Protein AF-A0A7I8N2K8-F1 (afdb_monomer)

Nearest PDB structures (foldseek):
  6r77-assembly1_B  TM=9.841E-01  e=6.322E-58  Thermococcus litoralis
  6r76-assembly2_C  TM=9.851E-01  e=1.256E-56  Thermococcus litoralis DSM 5473
  8a4r-assembly1_BBB  TM=9.748E-01  e=5.596E-40  Acetoanaerobium sticklandii DSM 519
  6j7c-assembly1_A-2  TM=9.738E-01  e=1.766E-39  Thermococcus litoralis DSM 5473
  1tm0-assembly1_A  TM=9.258E-01  e=4.576E-32  Brucella melitensis bv. 1 str. 16M

Radius of gyration: 20.8 Å; Cα contacts (8 Å, |Δi|>4): 875; chains: 1; bounding box: 63×63×49 Å

Solvent-accessible surface area (backbone atoms only — not comparable to full-atom values): 19149 Å² total; per-residue (Å²): 110,70,66,61,63,74,65,60,72,80,64,89,88,43,52,47,35,29,33,42,31,27,27,19,42,70,28,47,35,37,34,51,73,43,65,70,77,91,75,65,60,83,36,52,57,48,28,50,53,42,40,63,77,75,38,48,69,58,49,42,60,54,17,24,27,92,68,36,33,75,64,26,30,32,34,40,71,41,78,40,65,49,96,81,36,78,27,14,41,44,38,34,39,71,69,47,72,54,47,53,51,40,47,51,50,35,32,50,54,42,50,30,39,71,71,55,78,37,82,79,40,75,61,56,26,78,46,33,36,32,31,52,61,43,66,32,45,35,38,34,33,36,55,98,88,39,60,69,34,23,35,30,43,49,42,72,6,24,59,79,43,75,82,42,74,46,77,30,94,96,72,44,78,45,61,30,30,30,20,30,17,45,46,29,32,39,42,29,54,19,63,82,73,76,41,63,48,47,66,92,36,48,52,57,49,28,56,52,23,49,48,48,42,49,46,49,59,77,72,44,89,47,79,42,87,87,41,77,96,62,35,46,76,49,26,19,31,32,36,28,78,39,90,51,93,84,36,70,26,20,28,33,38,22,26,74,76,56,24,64,46,33,19,36,41,43,24,55,46,27,13,47,50,22,45,35,41,76,70,66,75,43,58,75,68,45,76,45,29,33,22,12,40,74,66,24,59,30,40,38,28,33,73,42,80,51,72,54,80,94,37,67,21,23,32,25,34,38,32,37,40,44,47,83,74,48,76,46,78,46,73,43,61,97,74,63,56,86,81,60,47,55,84,57,79,71,70,73,60,58,85,82,75,94,79,76,79,87,74,80,88,132

Structure (mmCIF, N/CA/C/O backbone):
data_AF-A0A7I8N2K8-F1
#
_entry.id   AF-A0A7I8N2K8-F1
#
loop_
_atom_site.group_PDB
_atom_site.id
_atom_site.type_symbol
_atom_site.label_atom_id
_atom_site.label_alt_id
_atom_site.label_comp_id
_atom_site.label_asym_id
_atom_site.label_entity_id
_atom_site.label_seq_id
_atom_site.pdbx_PDB_ins_code
_atom_site.Cartn_x
_atom_site.Cartn_y
_atom_site.Cartn_z
_atom_site.occupancy
_atom_site.B_iso_or_equiv
_atom_site.auth_seq_id
_atom_site.auth_comp_id
_atom_site.auth_asym_id
_atom_site.auth_atom_id
_atom_site.pdbx_PDB_model_num
ATOM 1 N N . MET A 1 1 ? 39.502 -11.789 -9.487 1.00 78.88 1 MET A N 1
ATOM 2 C CA . MET A 1 1 ? 38.413 -12.643 -8.948 1.00 78.88 1 MET A CA 1
ATOM 3 C C . MET A 1 1 ? 37.060 -11.958 -9.096 1.00 78.88 1 MET A C 1
ATOM 5 O O . MET A 1 1 ? 36.200 -12.523 -9.756 1.00 78.88 1 MET A O 1
ATOM 9 N N . HIS A 1 2 ? 36.895 -10.730 -8.587 1.00 88.50 2 HIS A N 1
ATOM 10 C CA . HIS A 1 2 ? 35.651 -9.956 -8.722 1.00 88.50 2 HIS A CA 1
ATOM 11 C C . HIS A 1 2 ? 35.174 -9.764 -10.168 1.00 88.50 2 HIS A C 1
ATOM 13 O O . HIS A 1 2 ? 33.983 -9.905 -10.423 1.00 88.50 2 HIS A O 1
ATOM 19 N N . ASP A 1 3 ? 36.076 -9.548 -11.128 1.00 89.75 3 ASP A N 1
ATOM 20 C CA . ASP A 1 3 ? 35.674 -9.395 -12.536 1.00 89.75 3 ASP A CA 1
ATOM 21 C C . ASP A 1 3 ? 35.052 -10.665 -13.117 1.00 89.75 3 ASP A C 1
ATOM 23 O O . ASP A 1 3 ? 34.091 -10.585 -13.876 1.00 89.75 3 ASP A O 1
ATOM 27 N N . LYS A 1 4 ? 35.536 -11.849 -12.712 1.00 89.12 4 LYS A N 1
ATOM 28 C CA . LYS A 1 4 ? 34.943 -13.136 -13.114 1.00 89.12 4 LYS A CA 1
ATOM 29 C C . LYS A 1 4 ? 33.537 -13.314 -12.535 1.00 89.12 4 LYS A C 1
ATOM 31 O O . LYS A 1 4 ? 32.681 -13.862 -13.212 1.00 89.12 4 LYS A O 1
ATOM 36 N N . LEU A 1 5 ? 33.295 -12.823 -11.316 1.00 87.94 5 LEU A N 1
ATOM 37 C CA . LEU A 1 5 ? 31.964 -12.837 -10.699 1.00 87.94 5 LEU A CA 1
ATOM 38 C C . LEU A 1 5 ? 31.011 -11.848 -11.390 1.00 87.94 5 LEU A C 1
ATOM 40 O O . LEU A 1 5 ? 29.885 -12.211 -11.700 1.00 87.94 5 LEU A O 1
ATOM 44 N N . ARG A 1 6 ? 31.466 -10.625 -11.701 1.00 86.94 6 ARG A N 1
ATOM 45 C CA . ARG A 1 6 ? 30.649 -9.598 -12.383 1.00 86.94 6 ARG A CA 1
ATOM 46 C C . ARG A 1 6 ? 30.322 -9.935 -13.839 1.00 86.94 6 ARG A C 1
ATOM 48 O O . ARG A 1 6 ? 29.331 -9.448 -14.367 1.00 86.94 6 ARG A O 1
ATOM 55 N N . SER A 1 7 ? 31.177 -10.718 -14.493 1.00 89.50 7 SER A N 1
ATOM 56 C CA . SER A 1 7 ? 31.011 -11.134 -15.894 1.00 89.50 7 SER A CA 1
ATOM 57 C C . SER A 1 7 ? 30.376 -12.513 -16.056 1.00 89.50 7 SER A C 1
ATOM 59 O O . SER A 1 7 ? 30.142 -12.927 -17.193 1.00 89.50 7 SER A O 1
ATOM 61 N N . TRP A 1 8 ? 30.088 -13.219 -14.954 1.00 90.31 8 TRP A N 1
ATOM 62 C CA . TRP A 1 8 ? 29.347 -14.472 -15.014 1.00 90.31 8 TRP A CA 1
ATOM 63 C C . TRP A 1 8 ? 27.984 -14.233 -15.663 1.00 90.31 8 TRP A C 1
ATOM 65 O O . TRP A 1 8 ? 27.293 -13.260 -15.362 1.00 90.31 8 TRP A O 1
ATOM 75 N N . LYS A 1 9 ? 27.607 -15.131 -16.571 1.00 87.31 9 LYS A N 1
ATOM 76 C CA . LYS A 1 9 ? 26.303 -15.130 -17.223 1.00 87.31 9 LYS A CA 1
ATOM 77 C C . LYS A 1 9 ? 25.639 -16.477 -16.966 1.00 87.31 9 LYS A C 1
ATOM 79 O O . LYS A 1 9 ? 26.337 -17.494 -17.041 1.00 87.31 9 LYS A O 1
ATOM 84 N N . PRO A 1 10 ? 24.327 -16.502 -16.688 1.00 86.25 10 PRO A N 1
ATOM 85 C CA . PRO A 1 10 ? 23.606 -17.759 -16.607 1.00 86.25 10 PRO A CA 1
ATOM 86 C C . PRO A 1 10 ? 23.640 -18.486 -17.965 1.00 86.25 10 PRO A C 1
ATOM 88 O O . PRO A 1 10 ? 23.811 -17.835 -19.005 1.00 86.25 10 PRO A O 1
ATOM 91 N N . PRO A 1 11 ? 23.482 -19.823 -17.977 1.00 87.88 11 PRO A N 1
ATOM 92 C CA . PRO A 1 11 ? 23.236 -20.582 -19.200 1.00 87.88 11 PRO A CA 1
ATOM 93 C C . PRO A 1 11 ? 22.099 -19.976 -20.036 1.00 87.88 11 PRO A C 1
ATOM 95 O O . PRO A 1 11 ? 21.129 -19.449 -19.495 1.00 87.88 11 PRO A O 1
ATOM 98 N N . SER A 1 12 ? 22.208 -20.038 -21.364 1.00 86.31 12 SER A N 1
ATOM 99 C CA . SER A 1 12 ? 21.263 -19.374 -22.277 1.00 86.31 12 SER A CA 1
ATOM 100 C C . SER A 1 12 ? 19.856 -19.975 -22.280 1.00 86.31 12 SER A C 1
ATOM 102 O O . SER A 1 12 ? 18.924 -19.342 -22.764 1.00 86.31 12 SER A O 1
ATOM 104 N N . ASP A 1 13 ? 19.705 -21.204 -21.795 1.00 85.44 13 ASP A N 1
ATOM 105 C CA . ASP A 1 13 ? 18.431 -21.911 -21.657 1.00 85.44 13 ASP A CA 1
ATOM 106 C C . ASP A 1 13 ? 17.709 -21.601 -20.333 1.00 85.44 13 ASP A C 1
ATOM 108 O O . ASP A 1 13 ? 16.587 -22.067 -20.119 1.00 85.44 13 ASP A O 1
ATOM 112 N N . TRP A 1 14 ? 18.329 -20.812 -19.447 1.00 86.12 14 TRP A N 1
ATOM 113 C CA . TRP A 1 14 ? 17.701 -20.330 -18.223 1.00 86.12 14 TRP A CA 1
ATOM 114 C C . TRP A 1 14 ? 16.879 -19.077 -18.512 1.00 86.12 14 TRP A C 1
ATOM 116 O O . TRP A 1 14 ? 17.382 -18.084 -19.044 1.00 86.12 14 TRP A O 1
ATOM 126 N N . GLN A 1 15 ? 15.615 -19.088 -18.095 1.00 84.25 15 GLN A N 1
ATOM 127 C CA . GLN A 1 15 ? 14.819 -17.866 -18.073 1.00 84.25 15 GLN A CA 1
ATOM 128 C C . GLN A 1 15 ? 15.446 -16.902 -17.060 1.00 84.25 15 GLN A C 1
ATOM 130 O O . GLN A 1 15 ? 15.877 -17.316 -15.992 1.00 84.25 15 GLN A O 1
ATOM 135 N N . THR A 1 16 ? 15.522 -15.613 -17.374 1.00 89.44 16 THR A N 1
ATOM 136 C CA . THR A 1 16 ? 16.021 -14.595 -16.439 1.00 89.44 16 THR A CA 1
ATOM 137 C C . THR A 1 16 ? 14.962 -13.523 -16.283 1.00 89.44 16 THR A C 1
ATOM 139 O O . THR A 1 16 ? 14.600 -12.885 -17.268 1.00 89.44 16 THR A O 1
ATOM 142 N N . ILE A 1 17 ? 14.488 -13.324 -15.054 1.00 92.62 17 ILE A N 1
ATOM 143 C CA . ILE A 1 17 ? 13.564 -12.241 -14.709 1.00 92.62 17 I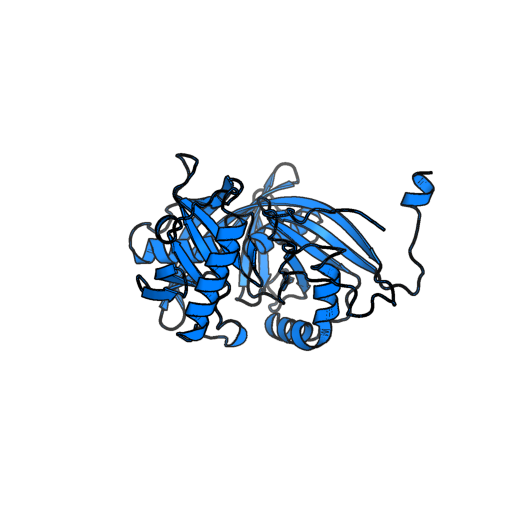LE A CA 1
ATOM 144 C C . ILE A 1 17 ? 14.394 -11.069 -14.198 1.00 92.62 17 ILE A C 1
ATOM 146 O O . ILE A 1 17 ? 15.241 -11.246 -13.325 1.00 92.62 17 ILE A O 1
ATOM 150 N N . THR A 1 18 ? 14.189 -9.873 -14.737 1.00 94.81 18 THR A N 1
ATOM 151 C CA . THR A 1 18 ? 14.895 -8.675 -14.267 1.00 94.81 18 THR A CA 1
ATOM 152 C C . THR A 1 18 ? 13.994 -7.836 -13.382 1.00 94.81 18 THR A C 1
ATOM 154 O O . THR A 1 18 ? 12.813 -7.663 -13.685 1.00 94.81 18 THR A O 1
ATOM 157 N N . THR A 1 19 ? 14.546 -7.269 -12.311 1.00 97.38 19 THR A N 1
ATOM 158 C CA . THR A 1 19 ? 13.795 -6.413 -11.384 1.00 97.38 19 THR A CA 1
ATOM 159 C C . THR A 1 19 ? 14.558 -5.145 -11.029 1.00 97.38 19 THR A C 1
ATOM 161 O O . THR A 1 19 ? 15.791 -5.084 -11.120 1.00 97.38 19 THR A O 1
ATOM 164 N N . ILE A 1 20 ? 13.798 -4.128 -10.638 1.00 98.38 20 ILE A N 1
ATOM 165 C CA . ILE A 1 20 ? 14.281 -2.991 -9.864 1.00 98.38 20 ILE A CA 1
ATOM 166 C C . ILE A 1 20 ? 13.581 -3.080 -8.517 1.00 98.38 20 ILE A C 1
ATOM 168 O O . ILE A 1 20 ? 12.353 -3.085 -8.458 1.00 98.38 20 ILE A O 1
ATOM 172 N N . ASP A 1 21 ? 14.371 -3.171 -7.459 1.00 98.50 21 ASP A N 1
ATOM 173 C CA . ASP A 1 21 ? 13.868 -3.229 -6.098 1.00 98.50 21 ASP A CA 1
ATOM 174 C C . ASP A 1 21 ? 13.976 -1.823 -5.495 1.00 98.50 21 ASP A C 1
ATOM 176 O O . ASP A 1 21 ? 14.944 -1.089 -5.729 1.00 98.50 21 ASP A O 1
ATOM 180 N N . ALA A 1 22 ? 12.957 -1.440 -4.739 1.00 98.44 22 ALA A N 1
ATOM 181 C CA . ALA A 1 22 ? 12.904 -0.227 -3.944 1.00 98.44 22 ALA A CA 1
ATOM 182 C C . ALA A 1 22 ? 12.342 -0.545 -2.556 1.00 98.44 22 ALA A C 1
ATOM 184 O O . ALA A 1 22 ? 11.907 -1.665 -2.290 1.00 98.44 22 ALA A O 1
ATOM 185 N N . HIS A 1 23 ? 12.335 0.446 -1.674 1.00 98.69 23 HIS A N 1
ATOM 186 C CA . HIS A 1 23 ? 11.467 0.442 -0.504 1.00 98.69 23 HIS A CA 1
ATOM 187 C C . HIS A 1 23 ? 10.711 1.765 -0.427 1.00 98.69 23 HIS A C 1
ATOM 189 O O . HIS A 1 23 ? 11.266 2.804 -0.793 1.00 98.69 23 HIS A O 1
ATOM 195 N N . THR A 1 24 ? 9.481 1.727 0.073 1.00 98.75 24 THR A N 1
ATOM 196 C CA . THR A 1 24 ? 8.695 2.912 0.420 1.00 98.75 24 THR A CA 1
ATOM 197 C C . THR A 1 24 ? 8.545 2.941 1.926 1.00 98.75 24 THR A C 1
ATOM 199 O O . THR A 1 24 ? 7.885 2.073 2.490 1.00 98.75 24 THR A O 1
ATOM 202 N N . GLU A 1 25 ? 9.179 3.907 2.592 1.00 98.50 25 GLU A N 1
ATOM 203 C CA . GLU A 1 25 ? 9.104 4.035 4.057 1.00 98.50 25 GLU A CA 1
ATOM 204 C C . GLU A 1 25 ? 9.410 2.719 4.814 1.00 98.50 25 GLU A C 1
ATOM 206 O O . GLU A 1 25 ? 8.887 2.457 5.891 1.00 98.50 25 GLU A O 1
ATOM 211 N N . GLY A 1 26 ? 10.267 1.878 4.225 1.00 98.12 26 GLY A N 1
ATOM 212 C CA . GLY A 1 26 ? 10.734 0.605 4.789 1.00 98.12 26 GLY A CA 1
ATOM 213 C C . GLY A 1 26 ? 10.067 -0.638 4.207 1.00 98.12 26 GLY A C 1
ATOM 214 O O . GLY A 1 26 ? 10.655 -1.712 4.291 1.00 98.12 26 GLY A O 1
ATOM 215 N N . GLU A 1 27 ? 8.910 -0.494 3.564 1.00 98.62 27 GLU A N 1
ATOM 216 C CA . GLU A 1 27 ? 8.212 -1.617 2.937 1.00 98.62 27 GLU A CA 1
ATOM 217 C C . GLU A 1 27 ? 8.818 -1.929 1.560 1.00 98.62 27 GLU A C 1
ATOM 219 O O . GLU A 1 27 ? 8.942 -1.010 0.737 1.00 98.62 27 GLU A O 1
ATOM 224 N N . PRO A 1 28 ? 9.263 -3.174 1.300 1.00 98.50 28 PRO A N 1
ATOM 225 C CA . PRO A 1 28 ? 9.956 -3.521 0.067 1.00 98.50 28 PRO A CA 1
ATOM 226 C C . PRO A 1 28 ? 9.001 -3.514 -1.124 1.00 98.50 28 PRO A C 1
ATOM 228 O O . PRO A 1 28 ? 7.857 -3.931 -1.025 1.00 98.50 28 PRO A O 1
ATOM 231 N N . PHE A 1 29 ? 9.495 -3.088 -2.283 1.00 98.56 29 PHE A N 1
ATOM 232 C CA . PHE A 1 29 ? 8.729 -3.092 -3.519 1.00 98.56 29 PHE A CA 1
ATOM 233 C C . PHE A 1 29 ? 9.596 -3.514 -4.707 1.00 98.56 29 PHE A C 1
ATOM 235 O O . PHE A 1 29 ? 10.460 -2.769 -5.175 1.00 98.56 29 PHE A O 1
ATOM 242 N N . ARG A 1 30 ? 9.359 -4.729 -5.203 1.00 98.50 30 ARG A N 1
ATOM 243 C CA . ARG A 1 30 ? 10.056 -5.339 -6.341 1.00 98.50 30 ARG A CA 1
ATOM 244 C C . ARG A 1 30 ? 9.279 -5.130 -7.637 1.00 98.50 30 ARG A C 1
ATOM 246 O O . ARG A 1 30 ? 8.257 -5.774 -7.869 1.00 98.50 30 ARG A O 1
ATOM 253 N N . VAL A 1 31 ? 9.790 -4.281 -8.525 1.00 98.19 31 VAL A N 1
ATOM 254 C CA . VAL A 1 31 ? 9.196 -4.030 -9.846 1.00 98.19 31 VAL A CA 1
ATOM 255 C C . VAL A 1 31 ? 9.833 -4.928 -10.892 1.00 98.19 31 VAL A C 1
ATOM 257 O O . VAL A 1 31 ? 11.044 -4.876 -11.121 1.00 98.19 31 VAL A O 1
ATOM 260 N N . ILE A 1 32 ? 9.018 -5.733 -11.569 1.00 96.19 32 ILE A N 1
ATOM 261 C CA . ILE A 1 32 ? 9.489 -6.611 -12.635 1.00 96.19 32 ILE A CA 1
ATOM 262 C C . ILE A 1 32 ? 9.636 -5.784 -13.909 1.00 96.19 32 ILE A C 1
ATOM 264 O O . ILE A 1 32 ? 8.711 -5.105 -14.344 1.00 96.19 32 ILE A O 1
ATOM 268 N N . THR A 1 33 ? 10.820 -5.859 -14.511 1.00 93.62 33 THR A N 1
ATOM 269 C CA . THR A 1 33 ? 11.215 -5.058 -15.681 1.00 93.62 33 THR A CA 1
ATOM 270 C C . THR A 1 33 ? 11.401 -5.886 -16.949 1.00 93.62 33 THR A C 1
ATOM 272 O O . THR A 1 33 ? 11.566 -5.321 -18.026 1.00 93.62 33 THR A O 1
ATOM 275 N N . GLY A 1 34 ? 11.394 -7.218 -16.852 1.00 91.56 34 GLY A N 1
ATOM 276 C CA . GLY A 1 34 ? 11.573 -8.088 -18.010 1.00 91.56 34 GLY A CA 1
ATOM 277 C C . GLY A 1 34 ? 11.654 -9.568 -17.655 1.00 91.56 34 GLY A C 1
ATOM 278 O O . GLY A 1 34 ? 11.816 -9.936 -16.492 1.00 91.56 34 GLY A O 1
ATOM 279 N N . GLY A 1 35 ? 11.548 -10.420 -18.677 1.00 89.44 35 GLY A N 1
ATOM 280 C CA . GLY A 1 35 ? 11.663 -11.877 -18.549 1.00 89.44 35 GLY A CA 1
ATOM 281 C C . GLY A 1 35 ? 10.360 -12.620 -18.240 1.00 89.44 35 GLY A C 1
ATOM 282 O O . GLY A 1 35 ? 10.398 -13.839 -18.068 1.00 89.44 35 GLY A O 1
ATOM 283 N N . LEU A 1 36 ? 9.225 -11.918 -18.183 1.00 88.94 36 LEU A N 1
ATOM 284 C CA . LEU A 1 36 ? 7.898 -12.523 -18.043 1.00 88.94 36 LEU A CA 1
ATOM 285 C C . LEU A 1 36 ? 7.354 -12.999 -19.402 1.00 88.94 36 LEU A C 1
ATOM 287 O O . LEU A 1 36 ? 7.697 -12.405 -20.429 1.00 88.94 36 LEU A O 1
ATOM 291 N N . PRO A 1 37 ? 6.504 -14.042 -19.424 1.00 89.00 37 PRO A N 1
ATOM 292 C CA . PRO A 1 37 ? 5.680 -14.335 -20.592 1.00 89.00 37 PRO A CA 1
ATOM 293 C C . PRO A 1 37 ? 4.678 -13.200 -20.849 1.00 89.00 37 PRO A C 1
ATOM 295 O O . PRO A 1 37 ? 4.460 -12.335 -20.000 1.00 89.00 37 PRO A O 1
ATOM 298 N N . GLU A 1 38 ? 4.050 -13.215 -22.023 1.00 90.19 38 GLU A N 1
ATOM 299 C CA . GLU A 1 38 ? 2.936 -12.314 -22.317 1.00 90.19 38 GLU A CA 1
ATOM 300 C C . GLU A 1 38 ? 1.774 -12.555 -21.339 1.00 90.19 38 GLU A C 1
ATOM 302 O O . GLU A 1 38 ? 1.425 -13.699 -21.039 1.00 90.19 38 GLU A O 1
ATOM 307 N N . ILE A 1 39 ? 1.187 -11.464 -20.841 1.00 94.12 39 ILE A N 1
ATOM 308 C CA . ILE A 1 39 ? 0.029 -11.483 -19.945 1.00 94.12 39 ILE A CA 1
ATOM 309 C C . ILE A 1 39 ? -1.172 -10.945 -20.741 1.00 94.12 39 ILE A C 1
ATOM 311 O O . ILE A 1 39 ? -1.312 -9.723 -20.868 1.00 94.12 39 ILE A O 1
ATOM 315 N N . PRO A 1 40 ? -2.013 -11.822 -21.319 1.00 94.56 40 PRO A N 1
ATOM 316 C CA . PRO A 1 40 ? -3.180 -11.411 -22.081 1.00 94.56 40 PRO A CA 1
ATOM 317 C C . PRO A 1 40 ? -4.245 -10.777 -21.180 1.00 94.56 40 PRO A C 1
ATOM 319 O O . PRO A 1 40 ? -4.322 -11.029 -19.978 1.00 94.56 40 PRO A O 1
ATOM 322 N N . GLY A 1 41 ? -5.078 -9.948 -21.801 1.00 92.69 41 GLY A N 1
ATOM 323 C CA . GLY A 1 41 ? -6.147 -9.193 -21.157 1.00 92.69 41 GLY A CA 1
ATOM 324 C C . GLY A 1 41 ? -6.218 -7.782 -21.727 1.00 92.69 41 GLY A C 1
ATOM 325 O O . GLY A 1 41 ? -5.196 -7.209 -22.116 1.00 92.69 41 GLY A O 1
ATOM 326 N N . ASN A 1 42 ? -7.424 -7.232 -21.791 1.00 92.38 42 ASN A N 1
ATOM 327 C CA . ASN A 1 42 ? -7.694 -5.874 -22.264 1.00 92.38 42 ASN A CA 1
ATOM 328 C C . ASN A 1 42 ? -7.770 -4.860 -21.118 1.00 92.38 42 ASN A C 1
ATOM 330 O O . ASN A 1 42 ? -7.781 -3.663 -21.376 1.00 92.38 42 ASN A O 1
ATOM 334 N N . SER A 1 43 ? -7.807 -5.336 -19.872 1.00 92.94 43 SER A N 1
ATOM 335 C CA . SER A 1 43 ? -7.788 -4.509 -18.668 1.00 92.94 43 SER A CA 1
ATOM 336 C C . SER A 1 43 ? -6.813 -5.050 -17.624 1.00 92.94 43 SER A C 1
ATOM 338 O O . SER A 1 43 ? -6.450 -6.232 -17.642 1.00 92.94 43 SER A O 1
ATOM 340 N N . VAL A 1 44 ? -6.417 -4.215 -16.667 1.00 93.56 44 VAL A N 1
ATOM 341 C CA . VAL A 1 44 ? -5.633 -4.607 -15.493 1.00 93.56 44 VAL A CA 1
ATOM 342 C C . VAL A 1 44 ? -6.355 -5.705 -14.701 1.00 93.56 44 VAL A C 1
ATOM 344 O O . VAL A 1 44 ? -5.712 -6.652 -14.253 1.00 93.56 44 VAL A O 1
ATOM 347 N N . LEU A 1 45 ? -7.688 -5.661 -14.589 1.00 92.06 45 LEU A N 1
ATOM 348 C CA . LEU A 1 45 ? -8.465 -6.719 -13.928 1.00 92.06 45 LEU A CA 1
ATOM 349 C C . LEU A 1 45 ? -8.438 -8.048 -14.699 1.00 92.06 45 LEU A C 1
ATOM 351 O O . LEU A 1 45 ? -8.234 -9.097 -14.088 1.00 92.06 45 LEU A O 1
ATOM 355 N N . GLU A 1 46 ? -8.583 -8.028 -16.027 1.00 94.50 46 GLU A N 1
ATOM 356 C CA . GLU A 1 46 ? -8.456 -9.242 -16.848 1.00 94.50 46 GLU A CA 1
ATOM 357 C C . GLU A 1 46 ? -7.052 -9.848 -16.739 1.00 94.50 46 GLU A C 1
ATOM 359 O O . GLU A 1 46 ? -6.910 -11.053 -16.526 1.00 94.50 46 GLU A O 1
ATOM 364 N N . ARG A 1 47 ? -6.011 -9.007 -16.791 1.00 95.44 47 ARG A N 1
ATOM 365 C CA . ARG A 1 47 ? -4.623 -9.450 -16.609 1.00 95.44 47 ARG A CA 1
ATOM 366 C C . ARG A 1 47 ? -4.387 -10.004 -15.206 1.00 95.44 47 ARG A C 1
ATOM 368 O O . ARG A 1 47 ? -3.704 -11.016 -15.075 1.00 95.44 47 ARG A O 1
ATOM 375 N N . ARG A 1 48 ? -4.982 -9.399 -14.167 1.00 94.44 48 ARG A N 1
ATOM 376 C CA . ARG A 1 48 ? -4.939 -9.901 -12.782 1.00 94.44 48 ARG A CA 1
ATOM 377 C C . ARG A 1 48 ? -5.540 -11.303 -12.671 1.00 94.44 48 ARG A C 1
ATOM 379 O O . ARG A 1 48 ? -4.934 -12.166 -12.038 1.00 94.44 48 ARG A O 1
ATOM 386 N N . ARG A 1 49 ? -6.706 -11.540 -13.284 1.00 94.06 49 ARG A N 1
ATOM 387 C CA . ARG A 1 49 ? -7.332 -12.876 -13.322 1.00 94.06 49 ARG A CA 1
ATOM 388 C C . ARG A 1 49 ? -6.416 -13.880 -14.014 1.00 94.06 49 ARG A C 1
ATOM 390 O O . ARG A 1 49 ? -6.135 -14.928 -13.443 1.00 94.06 49 ARG A O 1
ATOM 397 N N . TYR A 1 50 ? -5.862 -13.506 -15.169 1.00 95.62 50 TYR A N 1
ATOM 398 C CA . TYR A 1 50 ? -4.960 -14.372 -15.922 1.00 95.62 50 TYR A CA 1
ATOM 399 C C . TYR A 1 50 ? -3.715 -14.772 -15.122 1.00 95.62 50 TYR A C 1
ATOM 401 O O . TYR A 1 50 ? -3.396 -15.957 -15.036 1.00 95.62 50 TYR A O 1
ATOM 409 N N . VAL A 1 51 ? -3.004 -13.813 -14.514 1.00 93.69 51 VAL A N 1
ATOM 410 C CA . VAL A 1 51 ? -1.787 -14.141 -13.748 1.00 93.69 51 VAL A CA 1
ATOM 411 C C . VAL A 1 51 ? -2.097 -15.007 -12.528 1.00 93.69 51 VAL A C 1
ATOM 413 O O . VAL A 1 51 ? -1.327 -15.914 -12.227 1.00 93.69 51 VAL A O 1
ATOM 416 N N . ARG A 1 52 ? -3.247 -14.789 -11.876 1.00 92.75 52 ARG A N 1
ATOM 417 C CA . ARG A 1 52 ? -3.710 -15.606 -10.747 1.00 92.75 52 ARG A CA 1
ATOM 418 C C . ARG A 1 52 ? -4.013 -17.044 -11.171 1.00 92.75 52 ARG A C 1
ATOM 420 O O . ARG A 1 52 ? -3.679 -17.972 -10.446 1.00 92.75 52 ARG A O 1
ATOM 427 N N . GLU A 1 53 ? -4.644 -17.229 -12.326 1.00 93.81 53 GLU A N 1
ATOM 428 C CA . GLU A 1 53 ? -5.080 -18.545 -12.810 1.00 93.81 53 GLU A CA 1
ATOM 429 C C . GLU A 1 53 ? -3.961 -19.341 -13.493 1.00 93.81 53 GLU A C 1
ATOM 431 O O . GLU A 1 53 ? -3.989 -20.572 -13.484 1.00 93.81 53 GLU A O 1
ATOM 436 N N . HIS A 1 54 ? -2.976 -18.658 -14.082 1.00 92.94 54 HIS A N 1
ATOM 437 C CA . HIS A 1 54 ? -2.006 -19.299 -14.972 1.00 92.94 54 HIS A CA 1
ATOM 438 C C . HIS A 1 54 ? -0.539 -19.081 -14.604 1.00 92.94 54 HIS A C 1
ATOM 440 O O . HIS A 1 54 ? 0.308 -19.794 -15.138 1.00 92.94 54 HIS A O 1
ATOM 446 N N . LEU A 1 55 ? -0.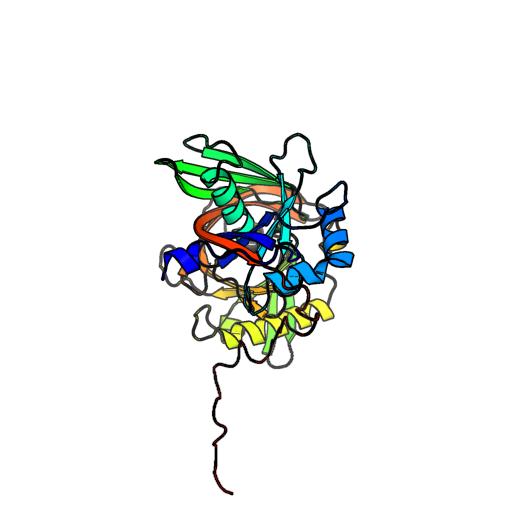210 -18.104 -13.752 1.00 91.25 55 LEU A N 1
ATOM 447 C CA . LEU A 1 55 ? 1.173 -17.667 -13.531 1.00 91.25 55 LEU A CA 1
ATOM 448 C C . LEU A 1 55 ? 1.549 -17.491 -12.048 1.00 91.25 55 LEU A C 1
ATOM 450 O O . LEU A 1 55 ? 2.535 -16.813 -11.758 1.00 91.25 55 LEU A O 1
ATOM 454 N N . ASP A 1 56 ? 0.844 -18.131 -11.107 1.00 90.88 56 ASP A N 1
ATOM 455 C CA . ASP A 1 56 ? 1.191 -18.028 -9.676 1.00 90.88 56 ASP A CA 1
ATOM 456 C C . ASP A 1 56 ? 2.589 -18.592 -9.352 1.00 90.88 56 ASP A C 1
ATOM 458 O O . ASP A 1 56 ? 3.269 -18.111 -8.445 1.00 90.88 56 ASP A O 1
ATOM 462 N N . ASP A 1 57 ? 3.095 -19.523 -10.168 1.00 89.12 57 ASP A N 1
ATOM 463 C CA . ASP A 1 57 ? 4.483 -19.999 -10.102 1.00 89.12 57 ASP A CA 1
ATOM 464 C C . ASP A 1 57 ? 5.507 -18.856 -10.255 1.00 89.12 57 ASP A C 1
ATOM 466 O O . ASP A 1 57 ? 6.591 -18.894 -9.671 1.00 89.12 57 ASP A O 1
ATOM 470 N N . LEU A 1 58 ? 5.180 -17.803 -11.019 1.00 88.00 58 LEU A N 1
ATOM 471 C CA . LEU A 1 58 ? 6.043 -16.624 -11.138 1.00 88.00 58 LEU A CA 1
ATOM 472 C C . LEU A 1 58 ? 6.026 -15.801 -9.855 1.00 88.00 58 LEU A C 1
ATOM 474 O O . LEU A 1 58 ? 7.076 -15.333 -9.412 1.00 88.00 58 LEU A O 1
ATOM 478 N N . ARG A 1 59 ? 4.847 -15.631 -9.250 1.00 93.31 59 ARG A N 1
ATOM 479 C CA . ARG A 1 59 ? 4.711 -14.921 -7.980 1.00 93.31 59 ARG A CA 1
ATOM 480 C C . ARG A 1 59 ? 5.472 -15.650 -6.876 1.00 93.31 59 ARG A C 1
ATOM 482 O O . ARG A 1 59 ? 6.322 -15.024 -6.246 1.00 93.31 59 ARG A O 1
ATOM 489 N N . THR A 1 60 ? 5.229 -16.948 -6.669 1.00 91.44 60 THR A N 1
ATOM 490 C CA . THR A 1 60 ? 5.941 -17.741 -5.646 1.00 91.44 60 THR A CA 1
ATOM 491 C C . THR A 1 60 ? 7.452 -17.663 -5.846 1.00 91.44 60 THR A C 1
ATOM 493 O O . THR A 1 60 ? 8.184 -17.377 -4.902 1.00 91.44 60 THR A O 1
ATOM 496 N N . ALA A 1 61 ? 7.937 -17.812 -7.084 1.00 89.75 61 ALA A N 1
ATOM 497 C CA . ALA A 1 61 ? 9.364 -17.765 -7.383 1.00 89.75 61 ALA A CA 1
ATOM 498 C C . ALA A 1 61 ? 10.029 -16.413 -7.068 1.00 89.75 61 ALA A C 1
ATOM 500 O O . ALA A 1 61 ? 11.244 -16.393 -6.833 1.00 89.75 61 ALA A O 1
ATOM 501 N N . LEU A 1 62 ? 9.275 -15.306 -7.108 1.00 92.12 62 LEU A N 1
ATOM 502 C CA . LEU A 1 62 ? 9.776 -13.940 -6.925 1.00 92.12 62 LEU A CA 1
ATOM 503 C C . LEU A 1 62 ? 9.545 -13.377 -5.520 1.00 92.12 62 LEU A C 1
ATOM 505 O O . LEU A 1 62 ? 10.367 -12.572 -5.073 1.00 92.12 62 LEU A O 1
ATOM 509 N N . MET A 1 63 ? 8.443 -13.752 -4.870 1.00 94.50 63 MET A N 1
ATOM 510 C CA . MET A 1 63 ? 8.037 -13.240 -3.558 1.00 94.50 63 MET A CA 1
ATOM 511 C C . MET A 1 63 ? 8.545 -14.127 -2.421 1.00 94.50 63 MET A C 1
ATOM 513 O O . MET A 1 63 ? 8.989 -13.609 -1.404 1.00 94.50 63 MET A O 1
ATOM 517 N N . TRP A 1 64 ? 8.535 -15.452 -2.580 1.00 93.62 64 TRP A N 1
ATOM 518 C CA . TRP A 1 64 ? 8.953 -16.359 -1.510 1.00 93.62 64 TRP A CA 1
ATOM 519 C C . TRP A 1 64 ? 10.468 -16.538 -1.447 1.00 93.62 64 TRP A C 1
ATOM 521 O O . TRP A 1 64 ? 11.225 -16.192 -2.367 1.00 93.62 64 TRP A O 1
ATOM 531 N N . GLU A 1 65 ? 10.925 -17.123 -0.343 1.00 89.88 65 GLU A N 1
ATOM 532 C CA . GLU A 1 65 ? 12.290 -17.619 -0.257 1.00 89.88 65 GLU A CA 1
ATOM 533 C C . GLU A 1 65 ? 12.592 -18.626 -1.379 1.00 89.88 65 GLU A C 1
ATOM 535 O O . GLU A 1 65 ? 11.720 -19.398 -1.790 1.00 89.88 65 GLU A O 1
ATOM 540 N N . PRO A 1 66 ? 13.835 -18.637 -1.892 1.00 90.38 66 PRO A N 1
ATOM 541 C CA . PRO A 1 66 ? 15.008 -17.908 -1.388 1.00 90.38 66 PRO A CA 1
ATOM 542 C C . PRO A 1 66 ? 15.234 -16.528 -2.038 1.00 90.38 66 PRO A C 1
ATOM 544 O O . PRO A 1 66 ? 16.290 -15.928 -1.841 1.00 90.38 66 PRO A O 1
ATOM 547 N N . ARG A 1 67 ? 14.318 -16.045 -2.893 1.00 90.75 67 ARG A N 1
ATOM 548 C CA . ARG A 1 67 ? 14.527 -14.802 -3.669 1.00 90.75 67 ARG A CA 1
ATOM 549 C C . ARG A 1 67 ? 13.873 -13.579 -3.044 1.00 90.75 67 ARG A C 1
ATOM 551 O O . ARG A 1 67 ? 14.354 -12.460 -3.248 1.00 90.75 67 ARG A O 1
ATOM 558 N N . GLY A 1 68 ? 12.752 -13.778 -2.373 1.00 94.38 68 GLY A N 1
ATOM 559 C CA . GLY A 1 68 ? 12.137 -12.803 -1.490 1.00 94.38 68 GLY A CA 1
ATOM 560 C C . GLY A 1 68 ? 12.158 -13.318 -0.056 1.00 94.38 68 GLY A C 1
ATOM 561 O O . GLY A 1 68 ? 13.104 -13.987 0.356 1.00 94.38 68 GLY A O 1
ATOM 562 N N . HIS A 1 69 ? 11.118 -12.983 0.689 1.00 95.06 69 HIS A N 1
ATOM 563 C CA . HIS A 1 69 ? 10.891 -13.380 2.074 1.00 95.06 69 HIS A CA 1
ATOM 564 C C . HIS A 1 69 ? 9.388 -13.294 2.361 1.00 95.06 69 HIS A C 1
ATOM 566 O O . HIS A 1 69 ? 8.622 -12.874 1.493 1.00 95.06 69 HIS A O 1
ATOM 572 N N . ALA A 1 70 ? 8.963 -13.668 3.570 1.00 92.25 70 ALA A N 1
ATOM 573 C CA . ALA A 1 70 ? 7.551 -13.668 3.975 1.00 92.25 70 ALA A CA 1
ATOM 574 C C . ALA A 1 70 ? 6.828 -12.322 3.789 1.00 92.25 70 ALA A C 1
ATOM 576 O O . ALA A 1 70 ? 5.604 -12.291 3.792 1.00 92.25 70 ALA A O 1
ATOM 577 N N . ASP A 1 71 ? 7.578 -11.243 3.583 1.00 95.62 71 ASP A N 1
ATOM 578 C CA . ASP A 1 71 ? 7.053 -9.898 3.425 1.00 95.62 71 ASP A CA 1
ATOM 579 C C . ASP A 1 71 ? 7.616 -9.142 2.220 1.00 95.62 71 ASP A C 1
ATOM 581 O O . ASP A 1 71 ? 7.860 -7.936 2.258 1.00 95.62 71 ASP A O 1
ATOM 585 N N . MET A 1 72 ? 7.951 -9.878 1.164 1.00 97.75 72 MET A N 1
ATOM 586 C CA . MET A 1 72 ? 8.298 -9.260 -0.104 1.00 97.75 72 MET A CA 1
ATOM 587 C C . MET A 1 72 ? 7.019 -8.851 -0.833 1.00 97.75 72 MET A C 1
ATOM 589 O O . MET A 1 72 ? 6.173 -9.698 -1.127 1.00 97.75 72 MET A O 1
ATOM 593 N N . TYR A 1 73 ? 6.958 -7.586 -1.239 1.00 98.25 73 TYR A N 1
ATOM 594 C CA . TYR A 1 73 ? 5.903 -7.055 -2.090 1.00 98.25 73 TYR A CA 1
ATOM 595 C C . TYR A 1 73 ? 6.443 -6.715 -3.481 1.00 98.25 73 TYR A C 1
ATOM 597 O O . TYR A 1 73 ? 7.597 -6.307 -3.647 1.00 98.25 73 TYR A O 1
ATOM 605 N N . GLY A 1 74 ? 5.615 -6.860 -4.515 1.00 97.81 74 GLY A N 1
ATOM 606 C CA . GLY A 1 74 ? 6.030 -6.626 -5.892 1.00 97.81 74 GLY A CA 1
ATOM 607 C C . GLY A 1 74 ? 4.959 -6.057 -6.811 1.00 97.81 74 GLY A C 1
ATOM 608 O O . GLY A 1 74 ? 3.771 -5.998 -6.490 1.00 97.81 74 GLY A O 1
ATOM 609 N N . GLY A 1 75 ? 5.413 -5.636 -7.991 1.00 97.31 75 GLY A N 1
ATOM 610 C CA . GLY A 1 75 ? 4.587 -5.045 -9.034 1.00 97.31 75 GLY A CA 1
ATOM 611 C C . GLY A 1 75 ? 5.021 -5.460 -10.441 1.00 97.31 75 GLY A C 1
ATOM 612 O O . GLY A 1 75 ? 6.212 -5.466 -10.760 1.00 97.31 75 GLY A O 1
ATOM 613 N N . ILE A 1 76 ? 4.053 -5.774 -11.300 1.00 96.75 76 ILE A N 1
ATOM 614 C CA . ILE A 1 76 ? 4.243 -6.001 -12.736 1.00 96.75 76 ILE A CA 1
ATOM 615 C C . ILE A 1 76 ? 3.654 -4.805 -13.477 1.00 96.75 76 ILE A C 1
ATOM 617 O O . ILE A 1 76 ? 2.447 -4.572 -13.419 1.00 96.75 76 ILE A O 1
ATOM 621 N N . VAL A 1 77 ? 4.499 -4.057 -14.183 1.00 95.94 77 VAL A N 1
ATOM 622 C CA . VAL A 1 77 ? 4.041 -2.999 -15.090 1.00 95.94 77 VAL A CA 1
ATOM 623 C C . VAL A 1 77 ? 3.371 -3.643 -16.301 1.00 95.94 77 VAL A C 1
ATOM 625 O O . VAL A 1 77 ? 3.899 -4.585 -16.892 1.00 95.94 77 VAL A O 1
ATOM 628 N N . THR A 1 78 ? 2.209 -3.127 -16.676 1.00 95.06 78 THR A N 1
ATOM 629 C CA . THR A 1 78 ? 1.406 -3.593 -17.809 1.00 95.06 78 THR A CA 1
ATOM 630 C C . THR A 1 78 ? 1.064 -2.421 -18.729 1.00 95.06 78 THR A C 1
ATOM 632 O O . THR A 1 78 ? 1.194 -1.261 -18.322 1.00 95.06 78 THR A O 1
ATOM 635 N N . PRO A 1 79 ? 0.646 -2.682 -19.980 1.00 93.88 79 PRO A N 1
ATOM 636 C CA . PRO A 1 79 ? 0.062 -1.641 -20.814 1.00 93.88 79 PRO A CA 1
ATOM 637 C C . PRO A 1 79 ? -1.115 -0.959 -20.096 1.00 93.88 79 PRO A C 1
ATOM 639 O O . PRO A 1 79 ? -1.836 -1.640 -19.362 1.00 93.88 79 PRO A O 1
ATOM 642 N N . PRO A 1 80 ? -1.307 0.355 -20.291 1.00 94.31 80 PRO A N 1
ATOM 643 C CA . PRO A 1 80 ? -2.426 1.076 -19.697 1.00 94.31 80 PRO A CA 1
ATOM 644 C C . PRO A 1 80 ? -3.768 0.575 -20.245 1.00 94.31 80 PRO A C 1
ATOM 646 O O . PRO A 1 80 ? -3.844 0.086 -21.376 1.00 94.31 80 PRO A O 1
ATOM 649 N N . ASP A 1 81 ? -4.827 0.736 -19.455 1.00 90.56 81 ASP A N 1
ATOM 650 C CA . ASP A 1 81 ? -6.191 0.386 -19.860 1.00 90.56 81 ASP A CA 1
ATOM 651 C C . ASP A 1 81 ? -6.832 1.512 -20.675 1.00 90.56 81 ASP A C 1
ATOM 653 O O . ASP A 1 81 ? -7.637 1.254 -21.574 1.00 90.56 81 ASP A O 1
ATOM 657 N N . SER A 1 82 ? -6.464 2.768 -20.394 1.00 86.44 82 SER A N 1
ATOM 658 C CA . SER A 1 82 ? -6.956 3.933 -21.134 1.00 86.44 82 SER A CA 1
ATOM 659 C C . SER A 1 82 ? -5.848 4.674 -21.905 1.00 86.44 82 SER A C 1
ATOM 661 O O . SER A 1 82 ? -4.676 4.615 -21.528 1.00 86.44 82 SER A O 1
ATOM 663 N N . PRO A 1 83 ? -6.202 5.449 -22.953 1.00 89.31 83 PRO A N 1
ATOM 664 C CA . PRO A 1 83 ? -5.229 6.216 -23.739 1.00 89.31 83 PRO A CA 1
ATOM 665 C C . PRO A 1 83 ? -4.482 7.310 -22.965 1.00 89.31 83 PRO A C 1
ATOM 667 O O . PRO A 1 83 ? -3.457 7.790 -23.441 1.00 89.31 83 PRO A O 1
ATOM 670 N N . ASP A 1 84 ? -5.022 7.760 -21.829 1.00 92.88 84 ASP A N 1
ATOM 671 C CA . ASP A 1 84 ? -4.448 8.824 -21.001 1.00 92.88 84 ASP A CA 1
ATOM 672 C C . ASP A 1 84 ? -3.684 8.304 -19.772 1.00 92.88 84 ASP A C 1
ATOM 674 O O . ASP A 1 84 ? -3.122 9.119 -19.042 1.00 92.88 84 ASP A O 1
ATOM 678 N N . ALA A 1 85 ? -3.654 6.988 -19.517 1.00 96.25 85 ALA A N 1
ATOM 679 C CA . ALA A 1 85 ? -2.738 6.424 -18.525 1.00 96.25 85 ALA A CA 1
ATOM 680 C C . ALA A 1 85 ? -1.319 6.313 -19.081 1.00 96.25 85 ALA A C 1
ATOM 682 O O . ALA A 1 85 ? -1.111 6.010 -20.255 1.00 96.25 85 ALA A O 1
ATOM 683 N N . ASP A 1 86 ? -0.343 6.484 -18.194 1.00 97.38 86 ASP A N 1
ATOM 684 C CA . ASP A 1 86 ? 1.059 6.251 -18.521 1.00 97.38 86 ASP A CA 1
ATOM 685 C C . ASP A 1 86 ? 1.361 4.743 -18.559 1.00 97.38 86 ASP A C 1
ATOM 687 O O . ASP A 1 86 ? 2.100 4.275 -19.425 1.00 97.38 86 ASP A O 1
ATOM 691 N N . PHE A 1 87 ? 0.780 3.970 -17.632 1.00 97.19 87 PHE A N 1
ATOM 692 C CA . PHE A 1 87 ? 0.870 2.50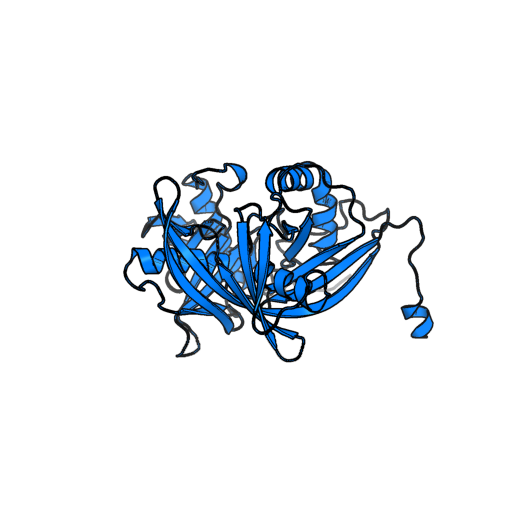7 -17.579 1.00 97.19 87 PHE A CA 1
ATOM 693 C C . PHE A 1 87 ? -0.178 1.903 -16.630 1.00 97.19 87 PHE A C 1
ATOM 695 O O . PHE A 1 87 ? -0.774 2.602 -15.808 1.00 97.19 87 PHE A O 1
ATOM 702 N N . GLY A 1 88 ? -0.367 0.586 -16.714 1.00 96.75 88 GLY A N 1
ATOM 703 C CA . GLY A 1 88 ? -1.083 -0.205 -15.715 1.00 96.75 88 GLY A CA 1
ATOM 704 C C . GLY A 1 88 ? -0.129 -0.936 -14.768 1.00 96.75 88 GLY A C 1
ATOM 705 O O . GLY A 1 88 ? 1.046 -1.139 -15.086 1.00 96.75 88 GLY A O 1
ATOM 706 N N . ILE A 1 89 ? -0.615 -1.391 -13.615 1.00 97.19 89 ILE A N 1
ATOM 707 C CA . ILE A 1 89 ? 0.179 -2.168 -12.658 1.00 97.19 89 ILE A CA 1
ATOM 708 C C . ILE A 1 89 ? -0.620 -3.302 -12.012 1.00 97.19 89 ILE A C 1
ATOM 710 O O . ILE A 1 89 ? -1.760 -3.122 -11.595 1.00 97.19 89 ILE A O 1
ATOM 714 N N . LEU A 1 90 ? 0.010 -4.470 -11.887 1.00 96.62 90 LEU A N 1
ATOM 715 C CA . LEU A 1 90 ? -0.476 -5.593 -11.085 1.00 96.62 90 LEU A CA 1
ATOM 716 C C . LEU A 1 90 ? 0.391 -5.730 -9.843 1.00 96.62 90 LEU A C 1
ATOM 718 O O . LEU A 1 90 ? 1.601 -5.897 -9.958 1.00 96.62 90 LEU A O 1
ATOM 722 N N . PHE A 1 91 ? -0.223 -5.697 -8.671 1.00 97.25 91 PHE A N 1
ATOM 723 C CA . PHE A 1 91 ? 0.465 -5.887 -7.399 1.00 97.25 91 PHE A CA 1
ATOM 724 C C . PHE A 1 91 ? 0.465 -7.358 -6.984 1.00 97.25 91 PHE A C 1
ATOM 726 O O . PHE A 1 91 ? -0.463 -8.098 -7.316 1.00 97.25 91 PHE A O 1
ATOM 733 N N . MET A 1 92 ? 1.476 -7.784 -6.230 1.00 96.38 92 MET A N 1
ATOM 734 C CA . MET A 1 92 ? 1.554 -9.138 -5.680 1.00 96.38 92 MET A CA 1
ATOM 735 C C . MET A 1 92 ? 2.359 -9.197 -4.383 1.00 96.38 92 MET A C 1
ATOM 737 O O . MET A 1 92 ? 3.253 -8.382 -4.177 1.00 96.38 92 MET A O 1
ATOM 741 N N . HIS A 1 93 ? 2.027 -10.168 -3.538 1.00 95.81 93 HIS A N 1
ATOM 742 C CA . HIS A 1 93 ? 2.587 -10.366 -2.198 1.00 95.81 93 HIS A CA 1
ATOM 743 C C . HIS A 1 93 ? 2.677 -11.861 -1.851 1.00 95.81 93 HIS A C 1
ATOM 745 O O . HIS A 1 93 ? 2.614 -12.726 -2.741 1.00 95.81 93 HIS A O 1
ATOM 751 N N . ASN A 1 94 ? 2.836 -12.191 -0.566 1.00 92.62 94 ASN A N 1
ATOM 752 C CA . ASN A 1 94 ? 3.103 -13.561 -0.135 1.00 92.62 94 ASN A CA 1
ATOM 753 C C . ASN A 1 94 ? 1.952 -14.556 -0.418 1.00 92.62 94 ASN A C 1
ATOM 755 O O . ASN A 1 94 ? 2.223 -15.716 -0.725 1.00 92.62 94 ASN A O 1
ATOM 759 N N . GLU A 1 95 ? 0.700 -14.095 -0.410 1.00 93.06 95 GLU A N 1
ATOM 760 C CA . GLU A 1 95 ? -0.498 -14.921 -0.639 1.00 93.06 95 GLU A CA 1
ATOM 761 C C . GLU A 1 95 ? -0.967 -14.941 -2.105 1.00 93.06 95 GLU A C 1
ATOM 763 O O . GLU A 1 95 ? -1.522 -15.936 -2.561 1.00 93.06 95 GLU A O 1
ATOM 768 N N . GLY A 1 96 ? -0.757 -13.868 -2.875 1.00 92.69 96 GLY A N 1
ATOM 769 C CA . GLY A 1 96 ? -1.356 -13.770 -4.207 1.00 92.69 96 GLY A CA 1
ATOM 770 C C . GLY A 1 96 ? -1.177 -12.419 -4.891 1.00 92.69 96 GLY A C 1
ATOM 771 O O . GLY A 1 96 ? -0.284 -11.639 -4.560 1.00 92.69 96 GLY A O 1
ATOM 772 N N . TYR A 1 97 ? -2.044 -12.154 -5.870 1.00 92.31 97 TYR A N 1
ATOM 773 C CA . TYR A 1 97 ? -2.106 -10.886 -6.597 1.00 92.31 97 TYR A CA 1
ATOM 774 C C . TYR A 1 97 ? -3.092 -9.918 -5.932 1.00 92.31 97 TYR A C 1
ATOM 776 O O . TYR A 1 97 ? -4.282 -10.214 -5.788 1.00 92.31 97 TYR A O 1
ATOM 784 N N . SER A 1 98 ? -2.604 -8.739 -5.559 1.00 87.44 98 SER A N 1
ATOM 785 C CA . SER A 1 98 ? -3.333 -7.742 -4.770 1.00 87.44 98 SER A CA 1
ATOM 786 C C . SER A 1 98 ? -4.238 -6.842 -5.618 1.00 87.44 98 SER A C 1
ATOM 788 O O . SER A 1 98 ? -4.268 -6.942 -6.847 1.00 87.44 98 SER A O 1
ATOM 790 N N . THR A 1 99 ? -5.009 -5.984 -4.949 1.00 86.38 99 THR A N 1
ATOM 791 C CA . THR A 1 99 ? -5.936 -5.022 -5.550 1.00 86.38 99 THR A CA 1
ATOM 792 C C . THR A 1 99 ? -5.261 -3.673 -5.786 1.00 86.38 99 THR A C 1
ATOM 794 O O . THR A 1 99 ? -5.020 -3.289 -6.921 1.00 86.38 99 THR A O 1
ATOM 797 N N . MET A 1 100 ? -4.911 -2.944 -4.734 1.00 88.56 100 MET A N 1
ATOM 798 C CA . MET A 1 100 ? -4.230 -1.654 -4.794 1.00 88.56 100 MET A CA 1
ATOM 799 C C . MET A 1 100 ? -3.294 -1.547 -3.599 1.00 88.56 100 MET A C 1
ATOM 801 O O . MET A 1 100 ? -3.579 -2.077 -2.527 1.00 88.56 100 MET A O 1
ATOM 805 N N . CYS A 1 101 ? -2.165 -0.871 -3.795 1.00 94.12 101 CYS A N 1
ATOM 806 C CA . CYS A 1 101 ? -1.151 -0.717 -2.771 1.00 94.12 101 CYS A CA 1
ATOM 807 C C . CYS A 1 101 ? -0.572 0.700 -2.774 1.00 94.12 101 CYS A C 1
ATOM 809 O O . CYS A 1 101 ? 0.100 1.102 -3.723 1.00 94.12 101 CYS A O 1
ATOM 811 N N . GLY A 1 102 ? -0.796 1.461 -1.699 1.00 97.38 102 GLY A N 1
ATOM 812 C CA . GLY A 1 102 ? -0.312 2.842 -1.603 1.00 97.38 102 GLY A CA 1
ATOM 813 C C . GLY A 1 102 ? 1.217 2.952 -1.590 1.00 97.38 102 GLY A C 1
ATOM 814 O O . GLY A 1 102 ? 1.778 3.794 -2.291 1.00 97.38 102 GLY A O 1
ATOM 815 N N . HIS A 1 103 ? 1.906 2.061 -0.865 1.00 98.31 103 HIS A N 1
ATOM 816 C CA . HIS A 1 103 ? 3.372 2.040 -0.858 1.00 98.31 103 HIS A CA 1
ATOM 817 C C . HIS A 1 103 ? 3.924 1.667 -2.243 1.00 98.31 103 HIS A C 1
ATOM 819 O O . HIS A 1 103 ? 4.930 2.225 -2.682 1.00 98.31 103 HIS A O 1
ATOM 825 N N . GLY A 1 104 ? 3.228 0.768 -2.951 1.00 98.06 104 GLY A N 1
ATOM 826 C CA . GLY A 1 104 ? 3.561 0.349 -4.306 1.00 98.06 104 GLY A CA 1
ATOM 827 C C . GLY A 1 104 ? 3.371 1.471 -5.326 1.00 98.06 104 GLY A C 1
ATOM 828 O O . GLY A 1 104 ? 4.203 1.614 -6.215 1.00 98.06 104 GLY A O 1
ATOM 829 N N . ILE A 1 105 ? 2.346 2.320 -5.169 1.00 98.56 105 ILE A N 1
ATOM 830 C CA . ILE A 1 105 ? 2.154 3.523 -5.998 1.00 98.56 105 ILE A CA 1
ATOM 831 C C . ILE A 1 105 ? 3.302 4.523 -5.806 1.00 98.56 105 ILE A C 1
ATOM 833 O O . ILE A 1 105 ? 3.870 4.998 -6.790 1.00 98.56 105 ILE A O 1
ATOM 837 N N . ILE A 1 106 ? 3.689 4.810 -4.560 1.00 98.88 106 ILE A N 1
ATOM 838 C CA . ILE A 1 106 ? 4.831 5.693 -4.262 1.00 98.88 106 ILE A CA 1
ATOM 839 C C . ILE A 1 106 ? 6.132 5.105 -4.837 1.00 98.88 106 ILE A C 1
ATOM 841 O O . ILE A 1 106 ? 6.919 5.817 -5.472 1.00 98.88 106 ILE A O 1
ATOM 845 N N . GLY A 1 107 ? 6.326 3.793 -4.675 1.00 98.56 107 GLY A N 1
ATOM 846 C CA . GLY A 1 107 ? 7.484 3.061 -5.180 1.00 98.56 107 GLY A CA 1
ATOM 847 C C . GLY A 1 107 ? 7.575 3.078 -6.706 1.00 98.56 107 GLY A C 1
ATOM 848 O O . GLY A 1 107 ? 8.609 3.472 -7.248 1.00 98.56 107 GLY A O 1
ATOM 849 N N . ILE A 1 108 ? 6.499 2.715 -7.418 1.00 98.56 108 ILE A N 1
ATOM 850 C CA . ILE A 1 108 ? 6.505 2.695 -8.887 1.00 98.56 108 ILE A CA 1
ATOM 851 C C . ILE A 1 108 ? 6.623 4.097 -9.476 1.00 98.56 108 ILE A C 1
ATOM 853 O O . ILE A 1 108 ? 7.342 4.265 -10.452 1.00 98.56 108 ILE A O 1
ATOM 857 N N . ALA A 1 109 ? 5.985 5.111 -8.886 1.00 98.56 109 ALA A N 1
ATOM 858 C CA . ALA A 1 109 ? 6.120 6.489 -9.351 1.00 98.56 109 ALA A CA 1
ATOM 859 C C . ALA A 1 109 ? 7.571 6.979 -9.227 1.00 98.56 109 ALA A C 1
ATOM 861 O O . ALA A 1 109 ? 8.113 7.563 -10.166 1.00 98.56 109 ALA A O 1
ATOM 862 N N . THR A 1 110 ? 8.224 6.669 -8.102 1.00 98.69 110 THR A N 1
ATOM 863 C CA . THR A 1 110 ? 9.647 6.965 -7.887 1.00 98.69 110 THR A CA 1
ATOM 864 C C . THR A 1 110 ? 10.521 6.252 -8.918 1.00 98.69 110 THR A C 1
ATOM 866 O O . THR A 1 110 ? 11.303 6.899 -9.613 1.00 98.69 110 THR A O 1
ATOM 869 N N . ILE A 1 111 ? 10.344 4.936 -9.084 1.00 98.31 111 ILE A N 1
ATOM 870 C CA . ILE A 1 111 ? 11.093 4.138 -10.065 1.00 98.31 111 ILE A CA 1
ATOM 871 C C . ILE A 1 111 ? 10.869 4.669 -11.482 1.00 98.31 111 ILE A C 1
ATOM 873 O O . ILE A 1 111 ? 11.831 4.833 -12.230 1.00 98.31 111 ILE A O 1
ATOM 877 N N . ALA A 1 112 ? 9.627 4.960 -11.864 1.00 97.94 112 ALA A N 1
ATOM 878 C CA . ALA A 1 112 ? 9.291 5.379 -13.217 1.00 97.94 112 ALA A CA 1
ATOM 879 C C . ALA A 1 112 ? 9.980 6.698 -13.595 1.00 97.94 112 ALA A C 1
ATOM 881 O O . ALA A 1 112 ? 10.532 6.811 -14.690 1.00 97.94 112 ALA A O 1
ATOM 882 N N . VAL A 1 113 ? 10.009 7.666 -12.675 1.00 97.94 113 VAL A N 1
ATOM 883 C CA . VAL A 1 113 ? 10.672 8.959 -12.892 1.00 97.94 113 VAL A CA 1
ATOM 884 C C . VAL A 1 113 ? 12.196 8.818 -12.859 1.00 97.94 113 VAL A C 1
ATOM 886 O O . VAL A 1 113 ? 12.870 9.286 -13.775 1.00 97.94 113 VAL A O 1
ATOM 889 N N . GLU A 1 114 ? 12.764 8.146 -11.851 1.00 96.94 114 GLU A N 1
ATOM 890 C CA . GLU A 1 114 ? 14.228 8.060 -11.691 1.00 96.94 114 GLU A CA 1
ATOM 891 C C . GLU A 1 114 ? 14.910 7.169 -12.740 1.00 96.94 114 GLU A C 1
ATOM 893 O O . GLU A 1 114 ? 16.083 7.368 -13.059 1.00 96.94 114 GLU A O 1
ATOM 898 N N . THR A 1 115 ? 14.185 6.208 -13.317 1.00 96.00 115 THR A N 1
ATOM 899 C CA . THR A 1 115 ? 14.691 5.365 -14.417 1.00 96.00 115 THR A CA 1
ATOM 900 C C . THR A 1 115 ? 14.439 5.961 -15.801 1.00 96.00 115 THR A C 1
ATOM 902 O O . THR A 1 115 ? 14.937 5.425 -16.792 1.00 96.00 115 THR A O 1
ATOM 905 N N . GLY A 1 116 ? 13.681 7.061 -15.886 1.00 95.44 116 GLY A N 1
ATOM 906 C CA . GLY A 1 116 ? 13.290 7.690 -17.147 1.00 95.44 116 GLY A CA 1
ATOM 907 C C . GLY A 1 116 ? 12.211 6.932 -17.927 1.00 95.44 116 GLY A C 1
ATOM 908 O O . GLY A 1 116 ? 12.001 7.238 -19.099 1.00 95.44 116 GLY A O 1
ATOM 909 N N . MET A 1 117 ? 11.525 5.965 -17.305 1.00 95.62 117 MET A N 1
ATOM 910 C CA . MET A 1 117 ? 10.327 5.335 -17.877 1.00 95.62 117 MET A CA 1
ATOM 911 C C . MET A 1 117 ? 9.221 6.374 -18.112 1.00 95.62 117 MET A C 1
ATOM 913 O O . MET A 1 117 ? 8.532 6.316 -19.127 1.00 95.62 117 MET A O 1
ATOM 917 N N . VAL A 1 118 ? 9.092 7.343 -17.202 1.00 96.31 118 VAL A N 1
ATOM 918 C CA . VAL A 1 118 ? 8.272 8.546 -17.372 1.00 96.31 118 VAL A CA 1
ATOM 919 C C . VAL A 1 118 ? 9.200 9.767 -17.388 1.00 96.31 118 VAL A C 1
ATOM 921 O O . VAL A 1 118 ? 10.041 9.895 -16.493 1.00 96.31 118 VAL A O 1
ATOM 924 N N . PRO A 1 119 ? 9.079 10.682 -18.372 1.00 94.62 119 PRO A N 1
ATOM 925 C CA . PRO A 1 119 ? 9.889 11.895 -18.410 1.00 94.62 119 PRO A CA 1
ATOM 926 C C . PRO A 1 119 ? 9.686 12.762 -17.162 1.00 94.62 119 PRO A C 1
ATOM 928 O O . PRO A 1 119 ? 8.571 13.179 -16.853 1.00 94.62 119 PRO A O 1
ATOM 931 N N . ALA A 1 120 ? 10.779 13.072 -16.465 1.00 95.44 120 ALA A N 1
ATOM 932 C CA . ALA A 1 120 ? 10.741 13.926 -15.286 1.00 95.44 120 ALA A CA 1
ATOM 933 C C . ALA A 1 120 ? 10.427 15.389 -15.657 1.00 95.44 120 ALA A C 1
ATOM 935 O O . ALA A 1 120 ? 11.120 16.005 -16.469 1.00 95.44 120 ALA A O 1
ATOM 936 N N . ALA A 1 121 ? 9.426 15.964 -14.996 1.00 95.12 121 ALA A N 1
ATOM 937 C CA . ALA A 1 121 ? 9.090 17.383 -15.010 1.00 95.12 121 ALA A CA 1
ATOM 938 C C . ALA A 1 121 ? 9.199 17.962 -13.588 1.00 95.12 121 ALA A C 1
ATOM 940 O O . ALA A 1 121 ? 8.574 17.467 -12.650 1.00 95.12 121 ALA A O 1
ATOM 941 N N . ALA A 1 122 ? 9.995 19.020 -13.419 1.00 94.75 122 ALA A N 1
ATOM 942 C CA . ALA A 1 122 ? 10.127 19.736 -12.149 1.00 94.75 122 ALA A CA 1
ATOM 943 C C . ALA A 1 122 ? 9.176 20.952 -12.105 1.00 94.75 122 ALA A C 1
ATOM 945 O O . ALA A 1 122 ? 8.982 21.598 -13.138 1.00 94.75 122 ALA A O 1
ATOM 946 N N . PRO A 1 123 ? 8.599 21.306 -10.939 1.00 97.12 123 PRO A N 1
ATOM 947 C CA . PRO A 1 123 ? 8.836 20.712 -9.618 1.00 97.12 123 PRO A CA 1
ATOM 948 C C . PRO A 1 123 ? 8.000 19.455 -9.326 1.00 97.12 123 PRO A C 1
ATOM 950 O O . PRO A 1 123 ? 8.242 18.792 -8.323 1.00 97.12 123 PRO A O 1
ATOM 953 N N . VAL A 1 124 ? 7.009 19.132 -10.164 1.00 98.19 124 VAL A N 1
ATOM 954 C CA . VAL A 1 124 ? 6.115 17.982 -9.965 1.00 98.19 124 VAL A CA 1
ATOM 955 C C . VAL A 1 124 ? 5.887 17.247 -11.283 1.00 98.19 124 VAL A C 1
ATOM 957 O O . VAL A 1 124 ? 5.431 17.844 -12.258 1.00 98.19 124 VAL A O 1
ATOM 960 N N . THR A 1 125 ? 6.144 15.939 -11.289 1.00 98.31 125 THR A N 1
ATOM 961 C CA . THR A 1 125 ? 5.792 15.028 -12.387 1.00 98.31 125 THR A CA 1
ATOM 962 C C . THR A 1 125 ? 4.500 14.303 -12.038 1.00 98.31 125 THR A C 1
ATOM 964 O O . THR A 1 125 ? 4.409 13.691 -10.979 1.00 98.31 125 THR A O 1
ATOM 967 N N . THR A 1 126 ? 3.494 14.376 -12.909 1.00 98.19 126 THR A N 1
ATOM 968 C CA . THR A 1 126 ? 2.216 13.671 -12.716 1.00 98.19 126 THR A CA 1
ATOM 969 C C . THR A 1 126 ? 2.224 12.369 -13.501 1.00 98.19 126 THR A C 1
ATOM 971 O O . THR A 1 126 ? 2.561 12.393 -14.680 1.00 98.19 126 THR A O 1
ATOM 974 N N . ILE A 1 127 ? 1.837 11.271 -12.852 1.00 98.38 127 ILE A N 1
ATOM 975 C CA . ILE A 1 127 ? 1.797 9.920 -13.415 1.00 98.38 127 ILE A CA 1
ATOM 976 C C . ILE A 1 127 ? 0.401 9.339 -13.176 1.00 98.38 127 ILE A C 1
ATOM 978 O O . ILE A 1 127 ? -0.104 9.339 -12.051 1.00 98.38 127 ILE A O 1
ATOM 982 N N . ARG A 1 128 ? -0.232 8.844 -14.233 1.00 97.75 128 ARG A N 1
ATOM 983 C CA . ARG A 1 128 ? -1.560 8.231 -14.228 1.00 97.75 128 ARG A CA 1
ATOM 984 C C . ARG A 1 128 ? -1.414 6.722 -14.355 1.00 97.75 128 ARG A C 1
ATOM 986 O O . ARG A 1 128 ? -0.918 6.231 -15.365 1.00 97.75 128 ARG A O 1
ATOM 993 N N . ILE A 1 129 ? -1.849 6.009 -13.322 1.00 97.75 129 ILE A N 1
ATOM 994 C CA . ILE A 1 129 ? -1.585 4.582 -13.147 1.00 97.75 129 ILE A CA 1
ATOM 995 C C . ILE A 1 129 ? -2.912 3.834 -13.077 1.00 97.75 129 ILE A C 1
ATOM 997 O O . ILE A 1 129 ? -3.721 4.092 -12.183 1.00 97.75 129 ILE A O 1
ATOM 1001 N N . ASP A 1 130 ? -3.130 2.893 -13.990 1.00 96.50 130 ASP A N 1
ATOM 1002 C CA . ASP A 1 130 ? -4.253 1.959 -13.895 1.00 96.50 130 ASP A CA 1
ATOM 1003 C C . ASP A 1 130 ? -3.910 0.830 -12.916 1.00 96.50 130 ASP A C 1
ATOM 1005 O O . ASP A 1 130 ? -2.924 0.117 -13.091 1.00 96.50 130 ASP A O 1
ATOM 1009 N N . ALA A 1 131 ? -4.713 0.670 -11.867 1.00 95.00 131 ALA A N 1
ATOM 1010 C CA . ALA A 1 131 ? -4.579 -0.402 -10.884 1.00 95.00 131 ALA A CA 1
ATOM 1011 C C . ALA A 1 131 ? -5.883 -1.218 -10.811 1.00 95.00 131 ALA A C 1
ATOM 1013 O O . ALA A 1 131 ? -6.934 -0.720 -11.218 1.00 95.00 131 ALA A O 1
ATOM 1014 N N . PRO A 1 132 ? -5.871 -2.445 -10.255 1.00 91.62 132 PRO A N 1
ATOM 1015 C CA . PRO A 1 132 ? -7.081 -3.260 -10.137 1.00 91.62 132 PRO A CA 1
ATOM 1016 C C . PRO A 1 132 ? -8.249 -2.579 -9.403 1.00 91.62 132 PRO A C 1
ATOM 1018 O O . PRO A 1 132 ? -9.399 -2.854 -9.720 1.00 91.62 132 PRO A O 1
ATOM 1021 N N . ALA A 1 133 ? -7.980 -1.684 -8.444 1.00 91.50 133 ALA A N 1
ATOM 1022 C CA . ALA A 1 133 ? -9.027 -0.921 -7.749 1.00 91.50 133 ALA A CA 1
ATOM 1023 C C . ALA A 1 133 ? -9.534 0.313 -8.526 1.00 91.50 133 ALA A C 1
ATOM 1025 O O . ALA A 1 133 ? -10.452 0.988 -8.064 1.00 91.50 133 ALA A O 1
ATOM 1026 N N . GLY A 1 134 ? -8.931 0.628 -9.676 1.00 92.81 134 GLY A N 1
ATOM 1027 C CA . GLY A 1 134 ? -9.219 1.804 -10.492 1.00 92.81 134 GLY A CA 1
ATOM 1028 C C . GLY A 1 134 ? -7.995 2.694 -10.732 1.00 92.81 134 GLY A C 1
ATOM 1029 O O . GLY A 1 134 ? -6.877 2.399 -10.306 1.00 92.81 134 GLY A O 1
ATOM 1030 N N . ARG A 1 135 ? -8.218 3.806 -11.440 1.00 94.00 135 ARG A N 1
ATOM 1031 C CA . ARG A 1 135 ? -7.186 4.797 -11.775 1.00 94.00 135 ARG A CA 1
ATOM 1032 C C . ARG A 1 135 ? -6.694 5.529 -10.527 1.00 94.00 135 ARG A C 1
ATOM 1034 O O . ARG A 1 135 ? -7.488 6.118 -9.798 1.00 94.00 135 ARG A O 1
ATOM 1041 N N . ILE A 1 136 ? -5.374 5.590 -10.379 1.00 96.06 136 ILE A N 1
ATOM 1042 C CA . ILE A 1 136 ? -4.662 6.394 -9.383 1.00 96.06 136 ILE A CA 1
ATOM 1043 C C . ILE A 1 136 ? -3.872 7.493 -10.099 1.00 96.06 136 ILE A C 1
ATOM 1045 O O . ILE A 1 136 ? -3.279 7.257 -11.154 1.00 96.06 136 ILE A O 1
ATOM 1049 N N . THR A 1 137 ? -3.847 8.698 -9.530 1.00 97.56 137 THR A N 1
ATOM 1050 C CA . THR A 1 137 ? -2.977 9.781 -10.015 1.00 97.56 137 THR A CA 1
ATOM 1051 C C . THR A 1 137 ? -1.914 10.067 -8.968 1.00 97.56 137 THR A C 1
ATOM 1053 O O . THR A 1 137 ? -2.234 10.490 -7.859 1.00 97.56 137 THR A O 1
ATOM 1056 N N . ALA A 1 138 ? -0.658 9.805 -9.318 1.00 98.50 138 ALA A N 1
ATOM 1057 C CA . ALA A 1 138 ? 0.507 10.067 -8.489 1.00 98.50 138 ALA A CA 1
ATOM 1058 C C . ALA A 1 138 ? 1.227 11.338 -8.955 1.00 98.50 138 ALA A C 1
ATOM 1060 O O . ALA A 1 138 ? 1.265 11.667 -10.140 1.00 98.50 138 ALA A O 1
ATOM 1061 N N . HIS A 1 139 ? 1.836 12.036 -8.011 1.00 98.69 139 HIS A N 1
ATOM 1062 C CA . HIS A 1 139 ? 2.538 13.290 -8.207 1.00 98.69 139 HIS A CA 1
ATOM 1063 C C . HIS A 1 139 ? 3.893 13.205 -7.504 1.00 98.69 139 HIS A C 1
ATOM 1065 O O . HIS A 1 139 ? 3.993 13.319 -6.282 1.00 98.69 139 HIS A O 1
ATOM 1071 N N . ALA A 1 140 ? 4.944 12.980 -8.285 1.00 98.69 140 ALA A N 1
ATOM 1072 C CA . ALA A 1 140 ? 6.312 12.925 -7.793 1.00 98.69 140 ALA A CA 1
ATOM 1073 C C . ALA A 1 140 ? 6.881 14.342 -7.678 1.00 98.69 140 ALA A C 1
ATOM 1075 O O . ALA A 1 140 ? 6.941 15.066 -8.676 1.00 98.69 140 ALA A O 1
ATOM 1076 N N . ARG A 1 141 ? 7.314 14.742 -6.478 1.00 98.62 141 ARG A N 1
ATOM 1077 C CA . ARG A 1 141 ? 8.047 15.995 -6.257 1.00 98.62 141 ARG A CA 1
ATOM 1078 C C . ARG A 1 141 ? 9.498 15.792 -6.667 1.00 98.62 141 ARG A C 1
ATOM 1080 O O . ARG A 1 141 ? 10.184 14.929 -6.122 1.00 98.62 141 ARG A O 1
ATOM 1087 N N . VAL A 1 142 ? 9.951 16.570 -7.646 1.00 97.50 142 VAL A N 1
ATOM 1088 C CA . VAL A 1 142 ? 11.266 16.403 -8.270 1.00 97.50 142 VAL A CA 1
ATOM 1089 C C . VAL A 1 142 ? 12.144 17.610 -7.974 1.00 97.50 142 VAL A C 1
ATOM 1091 O O . VAL A 1 142 ? 11.833 18.732 -8.380 1.00 97.50 142 VAL A O 1
ATOM 1094 N N . ALA A 1 143 ? 13.284 17.358 -7.336 1.00 94.12 143 ALA A N 1
ATOM 1095 C CA . ALA A 1 143 ? 14.315 18.353 -7.074 1.00 94.12 143 ALA A CA 1
ATOM 1096 C C . ALA A 1 143 ? 15.708 17.735 -7.243 1.00 94.12 143 ALA A C 1
ATOM 1098 O O . ALA A 1 143 ? 15.934 16.562 -6.952 1.00 94.12 143 ALA A O 1
ATOM 1099 N N . GLY A 1 144 ? 16.659 18.508 -7.776 1.00 86.75 144 GLY A N 1
ATOM 1100 C CA . GLY A 1 144 ? 18.038 18.035 -7.960 1.00 86.75 144 GLY A CA 1
ATOM 1101 C C . GLY A 1 144 ? 18.170 16.769 -8.823 1.00 86.75 144 GLY A C 1
ATOM 1102 O O . GLY A 1 144 ? 19.119 16.008 -8.643 1.00 86.75 144 GLY A O 1
ATOM 1103 N N . GLY A 1 145 ? 17.214 16.528 -9.730 1.00 83.12 145 GLY A N 1
ATOM 1104 C CA . GLY A 1 145 ? 17.174 15.339 -10.588 1.00 83.12 145 GLY A CA 1
ATOM 1105 C C . GLY A 1 145 ? 16.764 14.043 -9.880 1.00 83.12 145 GLY A C 1
ATOM 1106 O O . GLY A 1 145 ? 17.033 12.973 -10.416 1.00 83.12 145 GLY A O 1
ATOM 1107 N N . ARG A 1 146 ? 16.155 14.122 -8.690 1.00 92.44 146 ARG A N 1
ATOM 1108 C CA . ARG A 1 146 ? 15.671 12.971 -7.910 1.00 92.44 146 ARG A CA 1
ATOM 1109 C C . ARG A 1 146 ? 14.243 13.195 -7.437 1.00 92.44 146 ARG A C 1
ATOM 1111 O O . ARG A 1 146 ? 13.783 14.339 -7.387 1.00 92.44 146 ARG A O 1
ATOM 1118 N N . VAL A 1 147 ? 13.568 12.112 -7.066 1.00 98.00 147 VAL A N 1
ATOM 1119 C CA . VAL A 1 147 ? 12.239 12.182 -6.450 1.00 98.00 147 VAL A CA 1
ATOM 1120 C C . VAL A 1 147 ? 12.393 12.327 -4.934 1.00 98.00 147 VAL A C 1
ATOM 1122 O O . VAL A 1 147 ? 12.946 11.461 -4.253 1.00 98.00 147 VAL A O 1
ATOM 1125 N N . GLU A 1 148 ? 11.912 13.440 -4.384 1.00 98.00 148 GLU A N 1
ATOM 1126 C CA . GLU A 1 148 ? 11.959 13.694 -2.939 1.00 98.00 148 GLU A CA 1
ATOM 1127 C C . GLU A 1 148 ? 10.850 12.930 -2.211 1.00 98.00 148 GLU A C 1
ATOM 1129 O O . GLU A 1 148 ? 11.131 12.192 -1.261 1.00 98.00 148 GLU A O 1
ATOM 1134 N N . SER A 1 149 ? 9.622 13.062 -2.714 1.00 98.50 149 SER A N 1
ATOM 1135 C CA . SER A 1 149 ? 8.408 12.403 -2.232 1.00 98.50 149 SER A CA 1
ATOM 1136 C C . SER A 1 149 ? 7.426 12.172 -3.382 1.00 98.50 149 SER A C 1
ATOM 1138 O O . SER A 1 149 ? 7.538 12.766 -4.461 1.00 98.5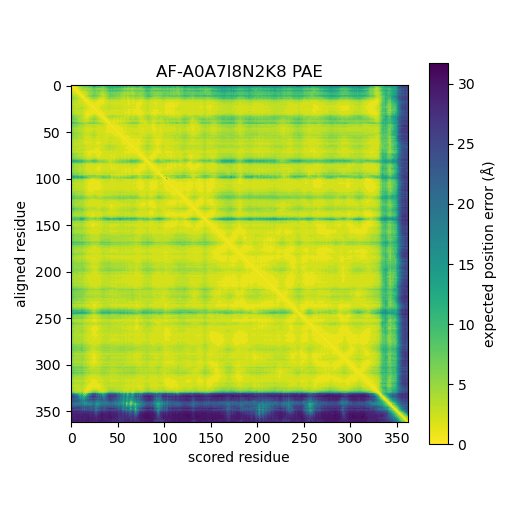0 149 SER A O 1
ATOM 1140 N N . VAL A 1 150 ? 6.441 11.313 -3.144 1.00 98.88 150 VAL A N 1
ATOM 1141 C CA . VAL A 1 150 ? 5.292 11.116 -4.025 1.00 98.88 150 VAL A CA 1
ATOM 1142 C C . VAL A 1 150 ? 4.037 11.232 -3.184 1.00 98.88 150 VAL A C 1
ATOM 1144 O O . VAL A 1 150 ? 3.909 10.536 -2.177 1.00 98.88 150 VAL A O 1
ATOM 1147 N N . PHE A 1 151 ? 3.099 12.063 -3.627 1.00 98.81 151 PHE A N 1
ATOM 1148 C CA . PHE A 1 151 ? 1.724 12.007 -3.148 1.00 98.81 151 PHE A CA 1
ATOM 1149 C C . PHE A 1 151 ? 0.817 11.441 -4.230 1.00 98.81 151 PHE A C 1
ATOM 1151 O O . PHE A 1 151 ? 1.072 11.634 -5.417 1.00 98.81 151 PHE A O 1
ATOM 1158 N N . PHE A 1 152 ? -0.233 10.728 -3.849 1.00 98.75 152 PHE A N 1
ATOM 1159 C CA . PHE A 1 152 ? -1.215 10.223 -4.801 1.00 98.75 152 PHE A CA 1
ATOM 1160 C C . PHE A 1 152 ? -2.630 10.485 -4.318 1.00 98.75 152 PHE A C 1
ATOM 1162 O O . PHE A 1 152 ? -2.905 10.425 -3.121 1.00 98.75 152 PHE A O 1
ATOM 1169 N N . HIS A 1 153 ? -3.528 10.741 -5.264 1.00 98.44 153 HIS A N 1
ATOM 1170 C CA . HIS A 1 153 ? -4.966 10.762 -5.020 1.00 98.44 153 HIS A CA 1
ATOM 1171 C C . HIS A 1 153 ? -5.500 9.362 -5.258 1.00 98.44 153 HIS A C 1
ATOM 1173 O O . HIS A 1 153 ? -5.378 8.820 -6.362 1.00 98.44 153 HIS A O 1
ATOM 1179 N N . ASN A 1 154 ? -6.029 8.763 -4.198 1.00 97.81 154 ASN A N 1
ATOM 1180 C CA . ASN A 1 154 ? -6.518 7.397 -4.243 1.00 97.81 154 ASN A CA 1
ATOM 1181 C C . ASN A 1 154 ? -7.922 7.319 -4.863 1.00 97.81 154 ASN A C 1
ATOM 1183 O O . ASN A 1 154 ? -8.593 8.330 -5.084 1.00 97.81 154 ASN A O 1
ATOM 1187 N N . VAL A 1 155 ? -8.389 6.094 -5.092 1.00 96.88 155 VAL A N 1
ATOM 1188 C CA . VAL A 1 155 ? -9.794 5.814 -5.393 1.00 96.88 155 VAL A CA 1
ATOM 1189 C C . VAL A 1 155 ? -10.718 6.264 -4.247 1.00 96.88 155 VAL A C 1
ATOM 1191 O O . VAL A 1 155 ? -10.258 6.424 -3.106 1.00 96.88 155 VAL A O 1
ATOM 1194 N N . PRO A 1 156 ? -12.028 6.452 -4.515 1.00 98.44 156 PRO A N 1
ATOM 1195 C CA . PRO A 1 156 ? -13.001 6.760 -3.474 1.00 98.44 156 PRO A CA 1
ATOM 1196 C C . PRO A 1 156 ? -12.899 5.799 -2.288 1.00 98.44 156 PRO A C 1
ATOM 1198 O O . PRO A 1 156 ? -13.006 4.584 -2.436 1.00 98.44 156 PRO A O 1
ATOM 1201 N N . SER A 1 157 ? -12.675 6.366 -1.108 1.00 98.69 157 SER A N 1
ATOM 1202 C CA . SER A 1 157 ? -12.493 5.646 0.149 1.00 98.69 157 SER A CA 1
ATOM 1203 C C . SER A 1 157 ? -13.689 5.901 1.059 1.00 98.69 157 SER A C 1
ATOM 1205 O O . SER A 1 157 ? -14.141 7.040 1.171 1.00 98.69 157 SER A O 1
ATOM 1207 N N . PHE A 1 158 ? -14.236 4.860 1.677 1.00 98.81 158 PHE A N 1
ATOM 1208 C CA . PHE A 1 158 ? -15.509 4.931 2.402 1.00 98.81 158 PHE A CA 1
ATOM 1209 C C . PHE A 1 158 ? -15.551 3.958 3.579 1.00 98.81 158 PHE A C 1
ATOM 1211 O O . PHE A 1 158 ? -14.811 2.976 3.618 1.00 98.81 158 PHE A O 1
ATOM 1218 N N . VAL A 1 159 ? -16.447 4.215 4.530 1.00 98.81 159 VAL A N 1
ATOM 1219 C CA . VAL A 1 159 ? -16.688 3.328 5.673 1.00 98.81 159 VAL A CA 1
ATOM 1220 C C . VAL A 1 159 ? -17.784 2.325 5.316 1.00 98.81 159 VAL A C 1
ATOM 1222 O O . VAL A 1 159 ? -18.867 2.712 4.882 1.00 98.81 159 VAL A O 1
ATOM 1225 N N . LEU A 1 160 ? -17.500 1.035 5.493 1.00 98.62 160 LEU A N 1
ATOM 1226 C CA . LEU A 1 160 ? -18.455 -0.063 5.321 1.00 98.62 160 LEU A CA 1
ATOM 1227 C C . LEU A 1 160 ? -19.181 -0.396 6.632 1.00 98.62 160 LEU A C 1
ATOM 1229 O O . LEU A 1 160 ? -20.365 -0.726 6.615 1.00 98.62 160 LEU A O 1
ATOM 1233 N N . ALA A 1 161 ? -18.466 -0.341 7.755 1.00 98.25 161 ALA A N 1
ATOM 1234 C CA . ALA A 1 161 ? -18.990 -0.616 9.088 1.00 98.25 161 ALA A CA 1
ATOM 1235 C C . ALA A 1 161 ? -18.292 0.273 10.119 1.00 98.25 161 ALA A C 1
ATOM 1237 O O . ALA A 1 161 ? -17.091 0.515 10.002 1.00 98.25 161 ALA A O 1
ATOM 1238 N N . MET A 1 162 ? -19.037 0.750 11.112 1.00 98.38 162 MET A N 1
ATOM 1239 C CA . MET A 1 162 ? -18.536 1.647 12.150 1.00 98.38 162 MET A CA 1
ATOM 1240 C C . MET A 1 162 ? -18.968 1.116 13.510 1.00 98.38 162 MET A C 1
ATOM 1242 O O . MET A 1 162 ? -20.154 0.855 13.703 1.00 98.38 162 MET A O 1
ATOM 1246 N N . ASP A 1 163 ? -18.028 1.021 14.446 1.00 98.25 163 ASP A N 1
ATOM 1247 C CA . ASP A 1 163 ? -18.267 0.616 15.833 1.00 98.25 163 ASP A CA 1
ATOM 1248 C C . ASP A 1 163 ? -18.897 -0.779 15.998 1.00 98.25 163 ASP A C 1
ATOM 1250 O O . ASP A 1 163 ? -19.546 -1.060 17.009 1.00 98.25 163 ASP A O 1
ATOM 1254 N N . ASP 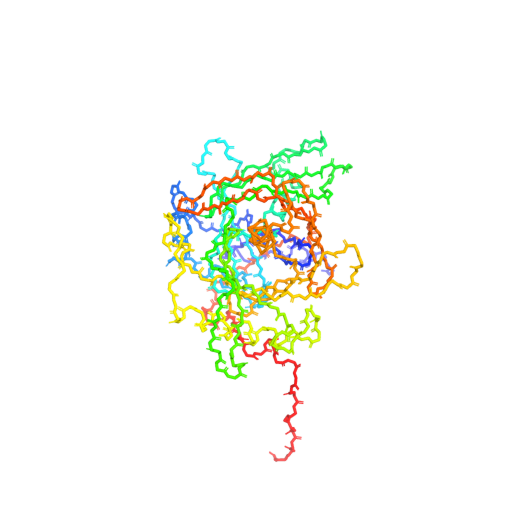A 1 164 ? -18.662 -1.667 15.030 1.00 98.50 164 ASP A N 1
ATOM 1255 C CA . ASP A 1 164 ? -19.098 -3.061 15.087 1.00 98.50 164 ASP A CA 1
ATOM 1256 C C . ASP A 1 164 ? -18.252 -3.854 16.092 1.00 98.50 164 ASP A C 1
ATOM 1258 O O . ASP A 1 164 ? -17.147 -3.464 16.485 1.00 98.50 164 ASP A O 1
ATOM 1262 N N . THR A 1 165 ? -18.776 -5.002 16.521 1.00 98.56 165 THR A N 1
ATOM 1263 C CA . THR A 1 165 ? -18.084 -5.927 17.422 1.00 98.56 165 THR A CA 1
ATOM 1264 C C . THR A 1 165 ? -18.125 -7.355 16.891 1.00 98.56 165 THR A C 1
ATOM 1266 O O . THR A 1 165 ? -19.017 -7.730 16.128 1.00 98.56 165 THR A O 1
ATOM 1269 N N . ILE A 1 166 ? -17.131 -8.159 17.266 1.00 98.50 166 ILE A N 1
ATOM 1270 C CA . ILE A 1 166 ? -17.056 -9.585 16.933 1.00 98.50 166 ILE A CA 1
ATOM 1271 C C . ILE A 1 166 ? -16.436 -10.365 18.093 1.00 98.50 166 ILE A C 1
ATOM 1273 O O . ILE A 1 166 ? -15.512 -9.885 18.745 1.00 98.50 166 ILE A O 1
ATOM 1277 N N . GLU A 1 167 ? -16.933 -11.574 18.344 1.00 98.31 167 GLU A N 1
ATOM 1278 C CA . GLU A 1 167 ? -16.288 -12.520 19.257 1.00 98.31 167 GLU A CA 1
ATOM 1279 C C . GLU A 1 167 ? -15.144 -13.231 18.538 1.00 98.31 167 GLU A C 1
ATOM 1281 O O . GLU A 1 167 ? -15.368 -13.964 17.572 1.00 98.31 167 GLU A O 1
ATOM 1286 N N . VAL A 1 168 ? -13.917 -13.045 19.022 1.00 98.25 168 VAL A N 1
ATOM 1287 C CA . VAL A 1 168 ? -12.735 -13.721 18.484 1.00 98.25 168 VAL A CA 1
ATOM 1288 C C . VAL A 1 168 ? -12.257 -14.767 19.493 1.00 98.25 168 VAL A C 1
ATOM 1290 O O . VAL A 1 168 ? -11.918 -14.412 20.629 1.00 98.25 168 VAL A O 1
ATOM 1293 N N . PRO A 1 169 ? -12.200 -16.060 19.118 1.00 94.38 169 PRO A N 1
ATOM 1294 C CA . PRO A 1 169 ? -11.694 -17.108 19.998 1.00 94.38 169 PRO A CA 1
ATOM 1295 C C . PRO A 1 169 ? -10.319 -16.751 20.580 1.00 94.38 169 PRO A C 1
ATOM 1297 O O . PRO A 1 169 ? -9.373 -16.484 19.847 1.00 94.38 169 PRO A O 1
ATOM 1300 N N . GLY A 1 170 ? -10.218 -16.728 21.911 1.00 94.50 170 GLY A N 1
ATOM 1301 C CA . GLY A 1 170 ? -8.990 -16.379 22.634 1.00 94.50 170 GLY A CA 1
ATOM 1302 C C . GLY A 1 170 ? -8.781 -14.884 22.915 1.00 94.50 170 GLY A C 1
ATOM 1303 O O . GLY A 1 170 ? -7.989 -14.569 23.799 1.00 94.50 170 GLY A O 1
ATOM 1304 N N . LEU A 1 171 ? -9.505 -13.977 22.245 1.00 96.75 171 LEU A N 1
ATOM 1305 C CA . LEU A 1 171 ? -9.436 -12.523 22.490 1.00 96.75 171 LEU A CA 1
ATOM 1306 C C . LEU A 1 171 ? -10.720 -11.944 23.106 1.00 96.75 171 LEU A C 1
ATOM 1308 O O . LEU A 1 171 ? -10.663 -10.892 23.734 1.00 96.75 171 LEU A O 1
ATOM 1312 N N . GLY A 1 172 ? -11.853 -12.640 22.973 1.00 97.31 172 GLY A N 1
ATOM 1313 C CA . GLY A 1 172 ? -13.163 -12.159 23.421 1.00 97.31 172 GLY A CA 1
ATOM 1314 C C . GLY A 1 172 ? -13.773 -11.159 22.438 1.00 97.31 172 GLY A C 1
ATOM 1315 O O . GLY A 1 172 ? -13.509 -11.226 21.235 1.00 97.31 172 GLY A O 1
ATOM 1316 N N . THR A 1 173 ? -14.591 -10.236 22.945 1.00 98.38 173 THR A N 1
ATOM 1317 C CA . THR A 1 173 ? -15.239 -9.201 22.134 1.00 98.38 173 THR A CA 1
ATOM 1318 C C . THR A 1 173 ? -14.226 -8.161 21.652 1.00 98.38 173 THR A C 1
ATOM 1320 O O . THR A 1 173 ? -13.652 -7.425 22.455 1.00 98.38 173 THR A O 1
ATOM 1323 N N . VAL A 1 174 ? -14.059 -8.037 20.337 1.00 98.69 174 VAL A N 1
ATOM 1324 C CA . VAL A 1 174 ? -13.207 -7.026 19.694 1.00 98.69 174 VAL A CA 1
ATOM 1325 C C . VAL A 1 174 ? -14.087 -6.014 18.966 1.00 98.69 174 VAL A C 1
ATOM 1327 O O . VAL A 1 174 ? -14.913 -6.402 18.139 1.00 98.69 174 VAL A O 1
ATOM 1330 N N . ARG A 1 175 ? -13.910 -4.718 19.254 1.00 98.69 175 ARG A N 1
ATOM 1331 C CA . ARG A 1 175 ? -14.541 -3.617 18.506 1.00 98.69 175 ARG A CA 1
ATOM 1332 C C . ARG A 1 175 ? -13.692 -3.250 17.294 1.00 98.69 175 ARG A C 1
ATOM 1334 O O . ARG A 1 175 ? -12.468 -3.168 17.403 1.00 98.69 175 ARG A O 1
ATOM 1341 N N . TYR A 1 176 ? -14.337 -3.000 16.160 1.00 98.81 176 TYR A N 1
ATOM 1342 C CA . TYR A 1 176 ? -13.659 -2.625 14.927 1.00 98.81 176 TYR A CA 1
ATOM 1343 C C . TYR A 1 176 ? -14.512 -1.712 14.039 1.00 98.81 176 TYR A C 1
ATOM 1345 O O . TYR A 1 176 ? -15.741 -1.743 14.071 1.00 98.81 176 TYR A O 1
ATOM 1353 N N . ASP A 1 177 ? -13.830 -0.948 13.190 1.00 98.88 177 ASP A N 1
ATOM 1354 C CA . ASP A 1 177 ? -14.424 -0.326 12.003 1.00 98.88 177 ASP A CA 1
ATOM 1355 C C . ASP A 1 177 ? -13.998 -1.117 10.757 1.00 98.88 177 ASP A C 1
ATOM 1357 O O . ASP A 1 177 ? -12.915 -1.703 10.739 1.00 98.88 177 ASP A O 1
ATOM 1361 N N . ILE A 1 178 ? -14.799 -1.109 9.690 1.00 98.88 178 ILE A N 1
ATOM 1362 C CA . ILE A 1 178 ? -14.364 -1.562 8.360 1.00 98.88 178 ILE A CA 1
ATOM 1363 C C . ILE A 1 178 ? -14.438 -0.392 7.399 1.00 98.88 178 ILE A C 1
ATOM 1365 O O . ILE A 1 178 ? -15.506 0.189 7.210 1.00 98.88 178 ILE A O 1
ATOM 1369 N N . ALA A 1 179 ? -13.329 -0.094 6.731 1.00 98.81 179 ALA A N 1
ATOM 1370 C CA . ALA A 1 179 ? -13.295 0.898 5.665 1.00 98.81 179 ALA A CA 1
ATOM 1371 C C . ALA A 1 179 ? -12.544 0.384 4.438 1.00 98.81 179 ALA A C 1
ATOM 1373 O O . ALA A 1 179 ? -11.641 -0.450 4.531 1.00 98.81 179 ALA A O 1
ATOM 1374 N N . PHE A 1 180 ? -12.946 0.905 3.284 1.00 98.69 180 PHE A N 1
ATOM 1375 C CA . PHE A 1 180 ? -12.292 0.710 2.004 1.00 98.69 180 PHE A CA 1
ATOM 1376 C C . PHE A 1 180 ? -11.407 1.911 1.689 1.00 98.69 180 PHE A C 1
ATOM 1378 O O . PHE A 1 180 ? -11.872 3.050 1.719 1.00 98.69 180 PHE A O 1
ATOM 1385 N N . GLY A 1 181 ? -10.150 1.647 1.341 1.00 97.94 181 GLY A N 1
ATOM 1386 C CA . GLY A 1 181 ? -9.188 2.651 0.883 1.00 97.94 181 GLY A CA 1
ATOM 1387 C C . GLY A 1 181 ? -8.440 2.235 -0.383 1.00 97.94 181 GLY A C 1
ATOM 1388 O O . GLY A 1 181 ? -7.249 2.503 -0.491 1.00 97.94 181 GLY A O 1
ATOM 1389 N N . GLY A 1 182 ? -9.086 1.481 -1.280 1.00 95.94 182 GLY A N 1
ATOM 1390 C CA . GLY A 1 182 ? -8.447 0.695 -2.355 1.00 95.94 182 GLY A CA 1
ATOM 1391 C C . GLY A 1 182 ? -8.303 -0.798 -2.010 1.00 95.94 182 GLY A C 1
ATOM 1392 O O . GLY A 1 182 ? -8.185 -1.651 -2.891 1.00 95.94 182 GLY A O 1
ATOM 1393 N N . ALA A 1 183 ? -8.390 -1.110 -0.719 1.00 97.00 183 ALA A N 1
ATOM 1394 C CA . ALA A 1 183 ? -8.574 -2.434 -0.139 1.00 97.00 183 ALA A CA 1
ATOM 1395 C C . ALA A 1 183 ? -9.396 -2.291 1.157 1.00 97.00 183 ALA A C 1
ATOM 1397 O O . ALA A 1 183 ? -9.424 -1.201 1.740 1.00 97.00 183 ALA A O 1
ATOM 1398 N N . PHE A 1 184 ? -10.085 -3.351 1.590 1.00 98.62 184 PHE A N 1
ATOM 1399 C CA . PHE A 1 184 ? -10.846 -3.344 2.844 1.00 98.62 184 PHE A CA 1
ATOM 1400 C C . PHE A 1 184 ? -9.968 -3.726 4.033 1.00 98.62 184 PHE A C 1
ATOM 1402 O O . PHE A 1 184 ? -9.294 -4.755 3.991 1.00 98.62 184 PHE A O 1
ATOM 1409 N N . TYR A 1 185 ? -10.052 -2.957 5.117 1.00 98.88 185 TYR A N 1
ATOM 1410 C CA . TYR A 1 185 ? -9.363 -3.258 6.373 1.00 98.88 185 TYR A CA 1
ATOM 1411 C C . TYR A 1 185 ? -10.312 -3.213 7.558 1.00 98.88 185 TYR A C 1
ATOM 1413 O O . TYR A 1 185 ? -11.211 -2.371 7.600 1.00 98.88 185 TYR A O 1
ATOM 1421 N N . ALA A 1 186 ? -10.060 -4.085 8.533 1.00 98.88 186 ALA A N 1
ATOM 1422 C CA . ALA A 1 186 ? -10.631 -3.980 9.867 1.00 98.88 186 ALA A CA 1
ATOM 1423 C C . ALA A 1 186 ? -9.697 -3.133 10.738 1.00 98.88 186 ALA A C 1
ATOM 1425 O O . ALA A 1 186 ? -8.522 -3.460 10.877 1.00 98.88 186 ALA A O 1
ATOM 1426 N N . TYR A 1 187 ? -10.200 -2.046 11.310 1.00 98.94 187 TYR A N 1
ATOM 1427 C CA . TYR A 1 187 ? -9.438 -1.111 12.134 1.00 98.94 187 TYR A CA 1
ATOM 1428 C C . TYR A 1 187 ? -9.731 -1.379 13.607 1.00 98.94 187 TYR A C 1
ATOM 1430 O O . TYR A 1 187 ? -10.870 -1.220 14.039 1.00 98.94 187 TYR A O 1
ATOM 1438 N N . VAL A 1 188 ? -8.709 -1.763 14.372 1.00 98.88 188 VAL A N 1
ATOM 1439 C CA . VAL A 1 188 ? -8.828 -2.185 15.778 1.00 98.88 188 VAL A CA 1
ATOM 1440 C C . VAL A 1 188 ? -7.857 -1.387 16.641 1.00 98.88 188 VAL A C 1
ATOM 1442 O O . VAL A 1 188 ? -6.705 -1.190 16.263 1.00 98.88 188 VAL A O 1
ATOM 1445 N N . GLN A 1 189 ? -8.283 -0.933 17.818 1.00 98.62 189 GLN A N 1
ATOM 1446 C CA . GLN A 1 189 ? -7.355 -0.316 18.768 1.00 98.62 189 GLN A CA 1
ATOM 1447 C C . GLN A 1 189 ? -6.420 -1.391 19.332 1.00 98.62 189 GLN A C 1
ATOM 1449 O O . GLN A 1 189 ? -6.879 -2.378 19.904 1.00 98.62 189 GLN A O 1
ATOM 1454 N N . ALA A 1 190 ? -5.106 -1.207 19.200 1.00 98.62 190 ALA A N 1
ATOM 1455 C CA . ALA A 1 190 ? -4.112 -2.172 19.673 1.00 98.62 190 ALA A CA 1
ATOM 1456 C C . ALA A 1 190 ? -4.278 -2.458 21.178 1.00 98.62 190 ALA A C 1
ATOM 1458 O O . ALA A 1 190 ? -4.229 -3.611 21.611 1.00 98.62 190 ALA A O 1
ATOM 1459 N N . ALA A 1 191 ? -4.570 -1.414 21.961 1.00 98.19 191 ALA A N 1
ATOM 1460 C CA . ALA A 1 191 ? -4.768 -1.513 23.403 1.00 98.19 191 ALA A CA 1
ATOM 1461 C C . ALA A 1 191 ? -5.955 -2.414 23.792 1.00 98.19 191 ALA A C 1
ATOM 1463 O O . ALA A 1 191 ? -5.862 -3.123 24.795 1.00 98.19 191 ALA A O 1
ATOM 1464 N N . ASP A 1 192 ? -7.024 -2.452 22.987 1.00 97.62 192 ASP A N 1
ATOM 1465 C CA . ASP A 1 192 ? -8.224 -3.261 23.266 1.00 97.62 192 ASP A CA 1
ATOM 1466 C C . ASP A 1 192 ? -7.931 -4.765 23.198 1.00 97.62 192 ASP A C 1
ATOM 1468 O O . ASP A 1 192 ? -8.620 -5.569 23.821 1.00 97.62 192 ASP A O 1
ATOM 1472 N N . VAL A 1 193 ? -6.869 -5.151 22.487 1.00 98.06 193 VAL A N 1
ATOM 1473 C CA . VAL A 1 193 ? -6.392 -6.536 22.405 1.00 98.06 193 VAL A CA 1
ATOM 1474 C C . VAL A 1 193 ? -5.079 -6.747 23.158 1.00 98.06 193 VAL A C 1
ATOM 1476 O O . VAL A 1 193 ? -4.408 -7.760 22.953 1.00 98.06 193 VAL A O 1
ATOM 1479 N N . GLY A 1 194 ? -4.700 -5.818 24.040 1.00 97.81 194 GLY A N 1
ATOM 1480 C CA . GLY A 1 194 ? -3.494 -5.916 24.864 1.00 97.81 194 GLY A CA 1
ATOM 1481 C C . GLY A 1 194 ? -2.199 -5.904 24.052 1.00 97.81 194 GLY A C 1
ATOM 1482 O O . GLY A 1 194 ? -1.296 -6.679 24.357 1.00 97.81 194 GLY A O 1
ATOM 1483 N N . LEU A 1 195 ? -2.143 -5.089 22.997 1.00 98.31 195 LEU A N 1
ATOM 1484 C CA . LEU A 1 195 ? -0.962 -4.860 22.168 1.00 98.31 195 LEU A CA 1
ATOM 1485 C C . LEU A 1 195 ? -0.598 -3.371 22.132 1.00 98.31 195 LEU A C 1
ATOM 1487 O O . LEU A 1 195 ? -1.422 -2.486 22.374 1.00 98.31 195 LEU A O 1
ATOM 1491 N N . THR A 1 196 ? 0.640 -3.100 21.749 1.00 97.88 196 THR A N 1
ATOM 1492 C CA . THR A 1 196 ? 1.109 -1.815 21.236 1.00 97.88 196 THR A CA 1
ATOM 1493 C C . THR A 1 196 ? 1.288 -1.898 19.718 1.00 97.88 196 THR A C 1
ATOM 1495 O O . THR A 1 196 ? 1.171 -2.961 19.113 1.00 97.88 196 THR A O 1
ATOM 1498 N N . THR A 1 197 ? 1.596 -0.772 19.075 1.00 97.38 197 THR A N 1
ATOM 1499 C CA . THR A 1 197 ? 2.051 -0.752 17.674 1.00 97.38 197 THR A CA 1
ATOM 1500 C C . THR A 1 197 ? 3.574 -0.836 17.560 1.00 97.38 197 THR A C 1
ATOM 1502 O O . THR A 1 197 ? 4.138 -0.427 16.548 1.00 97.38 197 THR A O 1
ATOM 1505 N N . GLY A 1 198 ? 4.264 -1.291 18.611 1.00 96.31 198 GLY A N 1
ATOM 1506 C CA . GLY A 1 198 ? 5.717 -1.423 18.680 1.00 96.31 198 GLY A CA 1
ATOM 1507 C C . GLY A 1 198 ? 6.248 -2.722 18.061 1.00 96.31 198 GLY A C 1
ATOM 1508 O O . GLY A 1 198 ? 5.509 -3.700 17.942 1.00 96.31 198 GLY A O 1
ATOM 1509 N N . PRO A 1 199 ? 7.543 -2.768 17.699 1.00 95.31 199 PRO A N 1
ATOM 1510 C CA . PRO A 1 199 ? 8.174 -3.978 17.170 1.00 95.31 199 PRO A CA 1
ATOM 1511 C C . PRO A 1 199 ? 8.219 -5.134 18.182 1.00 95.31 199 PRO A C 1
ATOM 1513 O O . PRO A 1 199 ? 8.243 -6.290 17.768 1.00 95.31 199 PRO A O 1
ATOM 1516 N N . ASP A 1 200 ? 8.180 -4.848 19.487 1.00 96.56 200 ASP A N 1
ATOM 1517 C CA . ASP A 1 200 ? 8.176 -5.873 20.542 1.00 96.56 200 ASP A CA 1
ATOM 1518 C C . ASP A 1 200 ? 6.939 -6.786 20.476 1.00 96.56 200 ASP A C 1
ATOM 1520 O O . ASP A 1 200 ? 7.000 -7.947 20.879 1.00 96.56 200 ASP A O 1
ATOM 1524 N N . ASP A 1 201 ? 5.837 -6.292 19.903 1.00 97.38 201 ASP A N 1
ATOM 1525 C CA . ASP A 1 201 ? 4.588 -7.037 19.741 1.00 97.38 201 ASP A CA 1
ATOM 1526 C C . ASP A 1 201 ? 4.459 -7.717 18.368 1.00 97.38 201 ASP A C 1
ATOM 1528 O O . ASP A 1 201 ? 3.403 -8.269 18.069 1.00 97.38 201 ASP A O 1
ATOM 1532 N N . PHE A 1 202 ? 5.499 -7.717 17.522 1.00 96.75 202 PHE A N 1
ATOM 1533 C CA . PHE A 1 202 ? 5.418 -8.152 16.117 1.00 96.75 202 PHE A CA 1
ATOM 1534 C C . PHE A 1 202 ? 4.703 -9.499 15.918 1.00 96.75 202 PHE A C 1
ATOM 1536 O O . PHE A 1 202 ? 3.727 -9.581 15.172 1.00 96.75 202 PHE A O 1
ATOM 1543 N N . SER A 1 203 ? 5.133 -10.557 16.613 1.00 96.81 203 SER A N 1
ATOM 1544 C CA . SER A 1 203 ? 4.508 -11.881 16.478 1.00 96.81 203 SER A CA 1
ATOM 1545 C C . SER A 1 203 ? 3.058 -11.899 16.973 1.00 96.81 203 SER A C 1
ATOM 1547 O O . SER A 1 203 ? 2.209 -12.554 16.371 1.00 96.81 203 SER A O 1
ATOM 1549 N N . ALA A 1 204 ? 2.754 -11.160 18.043 1.00 98.00 204 ALA A N 1
ATOM 1550 C CA . ALA A 1 204 ? 1.411 -11.099 18.611 1.00 98.00 204 ALA A CA 1
ATOM 1551 C C . ALA A 1 204 ? 0.456 -10.248 17.754 1.00 98.00 204 ALA A C 1
ATOM 1553 O O . ALA A 1 204 ? -0.725 -10.578 17.648 1.00 98.00 204 ALA A O 1
ATOM 1554 N N . LEU A 1 205 ? 0.964 -9.198 17.100 1.00 98.56 205 LEU A N 1
ATOM 1555 C CA . LEU A 1 205 ? 0.248 -8.434 16.078 1.00 98.56 205 LEU A CA 1
ATOM 1556 C C . LEU A 1 205 ? -0.176 -9.362 14.941 1.00 98.56 205 LEU A C 1
ATOM 1558 O O . LEU A 1 205 ? -1.355 -9.388 14.599 1.00 98.56 205 LEU A O 1
ATOM 1562 N N . VAL A 1 206 ? 0.743 -10.179 14.415 1.00 98.25 206 VAL A N 1
ATOM 1563 C CA . VAL A 1 206 ? 0.440 -11.144 13.344 1.00 98.25 206 VAL A CA 1
ATOM 1564 C C . VAL A 1 206 ? -0.614 -12.156 13.781 1.00 98.25 206 VAL A C 1
ATOM 1566 O O . VAL A 1 206 ? -1.638 -12.306 13.114 1.00 98.25 206 VAL A O 1
ATOM 1569 N N . GLU A 1 207 ? -0.404 -12.812 14.925 1.00 98.12 207 GLU A N 1
ATOM 1570 C CA . GLU A 1 207 ? -1.323 -13.825 15.454 1.00 98.12 207 GLU A CA 1
ATOM 1571 C C . GLU A 1 207 ? -2.742 -13.263 15.632 1.00 98.12 207 GLU A C 1
ATOM 1573 O O . GLU A 1 207 ? -3.710 -13.795 15.076 1.00 98.12 207 GLU A O 1
ATOM 1578 N N . LYS A 1 208 ? -2.868 -12.151 16.367 1.00 98.62 208 LYS A N 1
ATOM 1579 C CA . LYS A 1 208 ? -4.170 -11.545 16.669 1.00 98.62 208 LYS A CA 1
ATOM 1580 C C . LYS A 1 208 ? -4.797 -10.912 15.431 1.00 98.62 208 LYS A C 1
ATOM 1582 O O . LYS A 1 208 ? -6.004 -11.030 15.237 1.00 98.62 208 LYS A O 1
ATOM 1587 N N . GLY A 1 209 ? -3.996 -10.287 14.567 1.00 98.62 209 GLY A N 1
ATOM 1588 C CA . GLY A 1 209 ? -4.455 -9.668 13.324 1.00 98.62 209 GLY A CA 1
ATOM 1589 C C . GLY A 1 209 ? -5.080 -10.684 12.376 1.00 98.62 209 GLY A C 1
ATOM 1590 O O . GLY A 1 209 ? -6.165 -10.435 11.843 1.00 98.62 209 GLY A O 1
ATOM 1591 N N . MET A 1 210 ? -4.451 -11.856 12.239 1.00 98.38 210 MET A N 1
ATOM 1592 C CA . MET A 1 210 ? -4.983 -12.964 11.445 1.00 98.38 210 MET A CA 1
ATOM 1593 C C . MET A 1 210 ? -6.220 -13.602 12.083 1.00 98.38 210 MET A C 1
ATOM 1595 O O . MET A 1 210 ? -7.171 -13.919 11.366 1.00 98.38 210 MET A O 1
ATOM 1599 N N . ALA A 1 211 ? -6.249 -13.761 13.411 1.00 98.56 211 ALA A N 1
ATOM 1600 C CA . ALA A 1 211 ? -7.428 -14.269 14.116 1.00 98.56 211 ALA A CA 1
ATOM 1601 C C . ALA A 1 211 ? -8.652 -13.354 13.919 1.00 98.56 211 ALA A C 1
ATOM 1603 O O . ALA A 1 211 ? -9.736 -13.839 13.593 1.00 98.56 211 ALA A O 1
ATOM 1604 N N . ILE A 1 212 ? -8.462 -12.035 14.035 1.00 98.75 212 ILE A N 1
ATOM 1605 C CA . ILE A 1 212 ? -9.508 -11.029 13.799 1.00 98.75 212 ILE A CA 1
ATOM 1606 C C . ILE A 1 212 ? -9.962 -11.044 12.333 1.00 98.75 212 ILE A C 1
ATOM 1608 O O . ILE A 1 212 ? -11.163 -11.112 12.076 1.00 98.75 212 ILE A O 1
ATOM 1612 N N . LYS A 1 213 ? -9.021 -11.038 11.372 1.00 98.50 213 LYS A N 1
ATOM 1613 C CA . LYS A 1 213 ? -9.326 -11.086 9.927 1.00 98.50 213 LYS A CA 1
ATOM 1614 C C . LYS A 1 213 ? -10.232 -12.276 9.603 1.00 98.50 213 LYS A C 1
ATOM 1616 O O . LYS A 1 213 ? -11.281 -12.094 8.989 1.00 98.50 213 LYS A O 1
ATOM 1621 N N . ARG A 1 214 ? -9.849 -13.476 10.057 1.00 98.19 214 ARG A N 1
ATOM 1622 C CA . ARG A 1 214 ? -10.605 -14.720 9.833 1.00 98.19 214 ARG A CA 1
ATOM 1623 C C . ARG A 1 214 ? -11.987 -14.664 10.485 1.00 98.19 214 ARG A C 1
ATOM 1625 O O . ARG A 1 214 ? -12.976 -14.895 9.801 1.00 98.19 214 ARG A O 1
ATOM 1632 N N . ALA A 1 215 ? -12.072 -14.253 11.753 1.00 98.50 215 ALA A N 1
ATOM 1633 C CA . ALA A 1 215 ? -13.351 -14.141 12.458 1.00 98.50 215 ALA A CA 1
ATOM 1634 C C . ALA A 1 215 ? -14.335 -13.184 11.757 1.00 98.50 215 ALA A C 1
ATOM 1636 O O . ALA A 1 215 ? -15.522 -13.490 11.641 1.00 98.50 215 ALA A O 1
ATOM 1637 N N . ILE A 1 216 ? -13.853 -12.045 11.244 1.00 98.50 216 ILE A N 1
ATOM 1638 C CA . ILE A 1 216 ? -14.697 -11.098 10.503 1.00 98.50 216 ILE A CA 1
ATOM 1639 C C . ILE A 1 216 ? -15.157 -11.711 9.177 1.00 98.50 216 ILE A C 1
ATOM 1641 O O . ILE A 1 216 ? -16.356 -11.680 8.896 1.00 98.50 216 ILE A O 1
ATOM 1645 N N . MET A 1 217 ? -14.241 -12.291 8.395 1.00 97.56 217 MET A N 1
ATOM 1646 C CA . MET A 1 217 ? -14.568 -12.922 7.108 1.00 97.56 217 MET A CA 1
ATOM 1647 C C . MET A 1 217 ? -15.581 -14.067 7.246 1.00 97.56 217 MET A C 1
ATOM 1649 O O . MET A 1 217 ? -16.473 -14.186 6.409 1.00 97.56 217 MET A O 1
ATOM 1653 N N . ASP A 1 218 ? -15.491 -14.859 8.317 1.00 97.44 218 ASP A N 1
ATOM 1654 C CA . ASP A 1 218 ? -16.426 -15.958 8.587 1.00 97.44 218 ASP A CA 1
ATOM 1655 C C . ASP A 1 218 ? -17.808 -15.458 9.043 1.00 97.44 218 ASP A C 1
ATOM 1657 O O . ASP A 1 218 ? -18.820 -16.136 8.856 1.00 97.44 218 ASP A O 1
ATOM 1661 N N . SER A 1 219 ? -17.871 -14.266 9.645 1.00 97.44 219 SER A N 1
ATOM 1662 C CA . SER A 1 219 ? -19.110 -13.713 10.204 1.00 97.44 219 SER A CA 1
ATOM 1663 C C . SER A 1 219 ? -19.974 -12.950 9.195 1.00 97.44 219 SER A C 1
ATOM 1665 O O . SER A 1 219 ? -21.189 -12.852 9.387 1.00 97.44 219 SER A O 1
ATOM 1667 N N . ARG A 1 220 ? -19.376 -12.376 8.138 1.00 96.56 220 ARG A N 1
ATOM 1668 C CA . ARG A 1 220 ? -20.088 -11.504 7.190 1.00 96.56 220 ARG A CA 1
ATOM 1669 C C . ARG A 1 220 ? -19.398 -11.383 5.826 1.00 96.56 220 ARG A C 1
ATOM 1671 O O . ARG A 1 220 ? -18.173 -11.424 5.746 1.00 96.56 220 ARG A O 1
ATOM 1678 N N . PRO A 1 221 ? -20.162 -11.098 4.755 1.00 96.81 221 PRO A N 1
ATOM 1679 C CA . PRO A 1 221 ? -19.584 -10.664 3.488 1.00 96.81 221 PRO A CA 1
ATOM 1680 C C . PRO A 1 221 ? -19.023 -9.234 3.578 1.00 96.81 221 PRO A C 1
ATOM 1682 O O . PRO A 1 221 ? -19.539 -8.392 4.322 1.00 96.81 221 PRO A O 1
ATOM 1685 N N . ILE A 1 222 ? -18.013 -8.946 2.749 1.00 97.62 222 ILE A N 1
ATOM 1686 C CA . ILE A 1 222 ? -17.360 -7.633 2.607 1.00 97.62 222 ILE A CA 1
ATOM 1687 C C . ILE A 1 222 ? -17.491 -7.164 1.144 1.00 97.62 222 ILE A C 1
ATOM 1689 O O . ILE A 1 222 ? -16.551 -7.303 0.365 1.00 97.62 222 ILE A O 1
ATOM 1693 N N . PRO A 1 223 ? -18.674 -6.686 0.715 1.00 97.00 223 PRO A N 1
ATOM 1694 C CA . PRO A 1 223 ? -18.933 -6.413 -0.694 1.00 97.00 223 PRO A CA 1
ATOM 1695 C C . PRO A 1 223 ? -18.308 -5.093 -1.158 1.00 97.00 223 PRO A C 1
ATOM 1697 O O . PRO A 1 223 ? -18.571 -4.027 -0.594 1.00 97.00 223 PRO A O 1
ATOM 1700 N N . HIS A 1 224 ? -17.559 -5.145 -2.258 1.00 97.50 224 HIS A N 1
ATOM 1701 C CA . HIS A 1 224 ? -17.242 -3.963 -3.051 1.00 97.50 224 HIS A CA 1
ATOM 1702 C C . HIS A 1 224 ? -18.463 -3.585 -3.914 1.00 97.50 224 HIS A C 1
ATOM 1704 O O . HIS A 1 224 ? -19.067 -4.475 -4.513 1.00 97.50 224 HIS A O 1
ATOM 1710 N N . PRO A 1 225 ? -18.839 -2.294 -4.040 1.00 96.62 225 PRO A N 1
ATOM 1711 C CA . PRO A 1 225 ? -20.067 -1.897 -4.743 1.00 96.62 225 PRO A CA 1
ATOM 1712 C C . PRO A 1 225 ? -20.147 -2.302 -6.219 1.00 96.62 225 PRO A C 1
ATOM 1714 O O . PRO A 1 225 ? -21.245 -2.353 -6.768 1.00 96.62 225 PRO A O 1
ATOM 1717 N N . PHE A 1 226 ? -18.999 -2.522 -6.866 1.00 95.75 226 PHE A N 1
ATOM 1718 C CA . PHE A 1 226 ? -18.916 -2.666 -8.323 1.00 95.75 226 PHE A CA 1
ATOM 1719 C C . PHE A 1 226 ? -18.116 -3.876 -8.813 1.00 95.75 226 PHE A C 1
ATOM 1721 O O . PHE A 1 226 ? -18.246 -4.230 -9.975 1.00 95.75 226 PHE A O 1
ATOM 1728 N N . GLU A 1 227 ? -17.286 -4.500 -7.970 1.00 93.88 227 GLU A N 1
ATOM 1729 C CA . GLU A 1 227 ? -16.292 -5.486 -8.429 1.00 93.88 227 GLU A CA 1
ATOM 1730 C C . GLU A 1 227 ? -16.166 -6.639 -7.433 1.00 93.88 227 GLU A C 1
ATOM 1732 O O . GLU A 1 227 ? -15.605 -6.493 -6.346 1.00 93.88 227 GLU A O 1
ATOM 1737 N N . GLU A 1 228 ? -16.671 -7.811 -7.805 1.00 93.25 228 GLU A N 1
ATOM 1738 C CA . GLU A 1 228 ? -16.668 -9.000 -6.944 1.00 93.25 228 GLU A CA 1
ATOM 1739 C C . GLU A 1 228 ? -15.241 -9.441 -6.570 1.00 93.25 228 GLU A C 1
ATOM 1741 O O . GLU A 1 228 ? -14.982 -9.788 -5.422 1.00 93.25 228 GLU A O 1
ATOM 1746 N N . ASP A 1 229 ? -14.279 -9.296 -7.488 1.00 89.19 229 ASP A N 1
ATOM 1747 C CA . ASP A 1 229 ? -12.860 -9.617 -7.258 1.00 89.19 229 ASP A CA 1
ATOM 1748 C C . ASP A 1 229 ? -12.188 -8.775 -6.156 1.00 89.19 229 ASP A C 1
ATOM 1750 O O . ASP A 1 229 ? -11.081 -9.113 -5.726 1.00 89.19 229 ASP A O 1
ATOM 1754 N N . LEU A 1 230 ? -12.823 -7.675 -5.733 1.00 93.19 230 LEU A N 1
ATOM 1755 C CA . LEU A 1 230 ? -12.365 -6.783 -4.662 1.00 93.19 230 LEU A CA 1
ATOM 1756 C C . LEU A 1 230 ? -13.153 -6.984 -3.353 1.00 93.19 230 LEU A C 1
ATOM 1758 O O . LEU A 1 230 ? -12.917 -6.271 -2.379 1.00 93.19 230 LEU A O 1
ATOM 1762 N N . SER A 1 231 ? -14.104 -7.923 -3.323 1.00 96.31 231 SER A N 1
ATOM 1763 C CA . SER A 1 231 ? -15.064 -8.114 -2.227 1.00 96.31 231 SER A CA 1
ATOM 1764 C C . SER A 1 231 ? -14.538 -9.041 -1.125 1.00 96.31 231 SER A C 1
ATOM 1766 O O . SER A 1 231 ? -15.129 -10.079 -0.824 1.00 96.31 231 SER A O 1
ATOM 1768 N N . PHE A 1 232 ? -13.399 -8.686 -0.530 1.00 95.56 232 PHE A N 1
ATOM 1769 C CA . PHE A 1 232 ? -12.788 -9.443 0.562 1.00 95.56 232 PHE A CA 1
ATOM 1770 C C . PHE A 1 232 ? -12.045 -8.526 1.538 1.00 95.56 232 PHE A C 1
ATOM 1772 O O . PHE A 1 232 ? -11.614 -7.429 1.179 1.00 95.56 232 PHE A O 1
ATOM 1779 N N . LEU A 1 233 ? -11.878 -8.985 2.781 1.00 97.75 233 LEU A N 1
ATOM 1780 C CA . LEU A 1 233 ? -11.083 -8.281 3.784 1.00 97.75 233 LEU A CA 1
ATOM 1781 C C . LEU A 1 233 ? -9.593 -8.513 3.516 1.00 97.75 233 LEU A C 1
ATOM 1783 O O . LEU A 1 233 ? -9.109 -9.642 3.584 1.00 97.75 233 LEU A O 1
ATOM 1787 N N . TYR A 1 234 ? -8.858 -7.445 3.227 1.00 97.38 234 TYR A N 1
ATOM 1788 C CA . TYR A 1 234 ? -7.441 -7.531 2.888 1.00 97.38 234 TYR A CA 1
ATOM 1789 C C . TYR A 1 234 ? -6.575 -7.802 4.124 1.00 97.38 234 TYR A C 1
ATOM 1791 O O . TYR A 1 234 ? -5.686 -8.661 4.102 1.00 97.38 234 TYR A O 1
ATOM 1799 N N . GLY A 1 235 ? -6.867 -7.106 5.225 1.00 98.12 235 GLY A N 1
ATOM 1800 C CA . GLY A 1 235 ? -6.103 -7.216 6.461 1.00 98.12 235 GLY A CA 1
ATOM 1801 C C . GLY A 1 235 ? -6.743 -6.531 7.664 1.00 98.12 235 GLY A C 1
ATOM 1802 O O . GLY A 1 235 ? -7.811 -5.920 7.575 1.00 98.12 235 GLY A O 1
ATOM 1803 N N . THR A 1 236 ? -6.039 -6.617 8.785 1.00 98.88 236 THR A N 1
ATOM 1804 C CA . THR A 1 236 ? -6.358 -5.939 10.043 1.00 98.88 236 THR A CA 1
ATOM 1805 C C . THR A 1 236 ? -5.328 -4.838 10.271 1.00 98.88 236 THR A C 1
ATOM 1807 O O . THR A 1 236 ? -4.128 -5.088 10.186 1.00 98.88 236 THR A O 1
ATOM 1810 N N . ILE A 1 237 ? -5.780 -3.623 10.568 1.00 98.94 237 ILE A N 1
ATOM 1811 C CA . ILE A 1 237 ? -4.929 -2.495 10.947 1.00 98.94 237 ILE A CA 1
ATOM 1812 C C . ILE A 1 237 ? -5.111 -2.233 12.436 1.00 98.94 237 ILE A C 1
ATOM 1814 O O . ILE A 1 237 ? -6.190 -1.843 12.885 1.00 98.94 237 ILE A O 1
ATOM 1818 N N . PHE A 1 238 ? -4.030 -2.404 13.188 1.00 98.88 238 PHE A N 1
ATOM 1819 C CA . PHE A 1 238 ? -3.955 -1.997 14.581 1.00 98.88 238 PHE A CA 1
ATOM 1820 C C . PHE A 1 238 ? -3.603 -0.522 14.678 1.00 98.88 238 PHE A C 1
ATOM 1822 O O . PHE A 1 238 ? -2.639 -0.078 14.053 1.00 98.88 238 PHE A O 1
ATOM 1829 N N . ILE A 1 239 ? -4.361 0.219 15.483 1.00 98.75 239 ILE A N 1
ATOM 1830 C CA . ILE A 1 239 ? -4.093 1.623 15.778 1.00 98.75 239 ILE A CA 1
ATOM 1831 C C . ILE A 1 239 ? -3.592 1.766 17.201 1.00 98.75 239 ILE A C 1
ATOM 1833 O O . ILE A 1 239 ? -4.176 1.229 18.141 1.00 98.75 239 ILE A O 1
ATOM 1837 N N . GLY A 1 240 ? -2.516 2.524 17.349 1.00 98.19 240 GLY A N 1
ATOM 1838 C CA . GLY A 1 240 ? -1.955 2.906 18.631 1.00 98.19 240 GLY A CA 1
ATOM 1839 C C . GLY A 1 240 ? -1.713 4.409 18.721 1.00 98.19 240 GLY A C 1
ATOM 1840 O O . GLY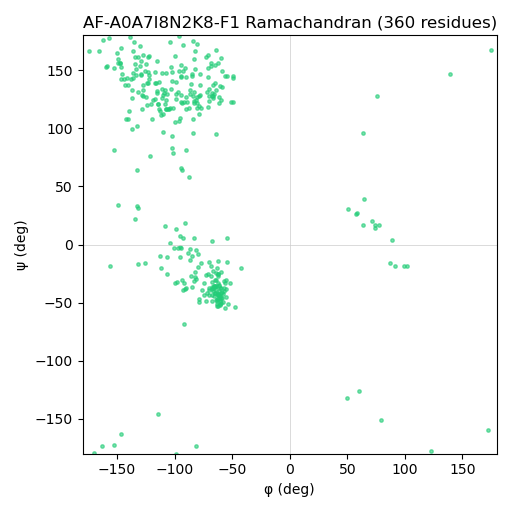 A 1 240 ? -1.811 5.129 17.716 1.00 98.19 240 GLY A O 1
ATOM 1841 N N . PRO A 1 241 ? -1.377 4.894 19.926 1.00 97.50 241 PRO A N 1
ATOM 1842 C CA . PRO A 1 241 ? -0.873 6.248 20.080 1.00 97.50 241 PRO A CA 1
ATOM 1843 C C . PRO A 1 241 ? 0.404 6.436 19.241 1.00 97.50 241 PRO A C 1
ATOM 1845 O O . PRO A 1 241 ? 1.151 5.474 19.028 1.00 97.50 241 PRO A O 1
ATOM 1848 N N . PRO A 1 242 ? 0.660 7.656 18.750 1.00 95.94 242 PRO A N 1
ATOM 1849 C CA . PRO A 1 242 ? 1.919 7.970 18.091 1.00 95.94 242 PRO A CA 1
ATOM 1850 C C . PRO A 1 242 ? 3.069 7.947 19.108 1.00 95.94 242 PRO A C 1
ATOM 1852 O O . PRO A 1 242 ? 2.861 8.206 20.296 1.00 95.94 242 PRO A O 1
ATOM 1855 N N . GLU A 1 243 ? 4.287 7.673 18.645 1.00 91.56 243 GLU A N 1
ATOM 1856 C CA . GLU A 1 243 ? 5.482 7.837 19.482 1.00 91.56 243 GLU A CA 1
ATOM 1857 C C . GLU A 1 243 ? 5.981 9.284 19.442 1.00 91.56 243 GLU A C 1
ATOM 1859 O O . GLU A 1 243 ? 6.401 9.834 20.464 1.00 91.56 243 GLU A O 1
ATOM 1864 N N . HIS A 1 244 ? 5.884 9.936 18.280 1.00 91.31 244 HIS A N 1
ATOM 1865 C CA . HIS A 1 244 ? 6.251 11.338 18.155 1.00 91.31 244 HIS A CA 1
ATOM 1866 C C . HIS A 1 244 ? 5.056 12.291 18.326 1.00 91.31 244 HIS A C 1
ATOM 1868 O O . HIS A 1 244 ? 3.958 12.019 17.842 1.00 91.31 244 HIS A O 1
ATOM 1874 N N . PRO A 1 245 ? 5.267 13.466 18.949 1.00 90.25 245 PRO A N 1
ATOM 1875 C CA . PRO A 1 245 ? 4.186 14.398 19.280 1.00 90.25 245 PRO A CA 1
ATOM 1876 C C . PRO A 1 245 ? 3.555 15.093 18.063 1.00 90.25 245 PRO A C 1
ATOM 1878 O O . PRO A 1 245 ? 2.501 15.706 18.198 1.00 90.25 245 PRO A O 1
ATOM 1881 N N . ASP A 1 246 ? 4.208 15.051 16.900 1.00 91.81 246 ASP A N 1
ATOM 1882 C CA . ASP A 1 246 ? 3.729 15.628 15.640 1.00 91.81 246 ASP A CA 1
ATOM 1883 C C . ASP A 1 246 ? 2.978 14.617 14.755 1.00 91.81 246 ASP A C 1
ATOM 1885 O O . ASP A 1 246 ? 2.457 14.986 13.699 1.00 91.81 246 ASP A O 1
ATOM 1889 N N . ALA A 1 247 ? 2.904 13.353 15.179 1.00 95.62 247 ALA A N 1
ATOM 1890 C CA . ALA A 1 247 ? 2.076 12.341 14.546 1.00 95.62 247 ALA A CA 1
ATOM 1891 C C . ALA A 1 247 ? 0.693 12.269 15.205 1.00 95.62 247 ALA A C 1
ATOM 1893 O O . ALA A 1 247 ? 0.519 12.533 16.390 1.00 95.62 247 ALA A O 1
ATOM 1894 N N . HIS A 1 248 ? -0.309 11.913 14.408 1.00 97.81 248 HIS A N 1
ATOM 1895 C CA . HIS A 1 248 ? -1.686 11.738 14.856 1.00 97.81 248 HIS A CA 1
ATOM 1896 C C . HIS A 1 248 ? -1.868 10.387 15.560 1.00 97.81 248 HIS A C 1
ATOM 1898 O O . HIS A 1 248 ? -2.476 10.300 16.624 1.00 97.81 248 HIS A O 1
ATOM 1904 N N . SER A 1 249 ? -1.352 9.318 14.951 1.00 97.75 249 SER A N 1
ATOM 1905 C CA . SER A 1 249 ? -1.436 7.947 15.460 1.00 97.75 249 SER A CA 1
ATOM 1906 C C . SER A 1 249 ? -0.401 7.051 14.783 1.00 97.75 249 SER A C 1
ATOM 1908 O O . SER A 1 249 ? 0.288 7.469 13.851 1.00 97.75 249 SER A O 1
ATOM 1910 N N . SER A 1 250 ? -0.321 5.801 15.228 1.00 98.19 250 SER A N 1
ATOM 1911 C CA . SER A 1 250 ? 0.493 4.754 14.613 1.00 98.19 250 SER A CA 1
ATOM 1912 C C . SER A 1 250 ? -0.402 3.630 14.088 1.00 98.19 250 SER A C 1
ATOM 1914 O O . SER A 1 250 ? -1.361 3.253 14.761 1.00 98.19 250 SER A O 1
ATOM 1916 N N . ASN A 1 251 ? -0.086 3.111 12.901 1.00 97.62 251 ASN A N 1
ATOM 1917 C CA . ASN A 1 251 ? -0.761 1.997 12.249 1.00 97.62 251 ASN A CA 1
ATOM 1918 C C . ASN A 1 251 ? 0.203 0.816 12.078 1.00 97.62 251 ASN A C 1
ATOM 1920 O O . ASN A 1 251 ? 1.342 0.994 11.644 1.00 97.62 251 ASN A O 1
ATOM 1924 N N . VAL A 1 252 ? -0.289 -0.398 12.325 1.00 98.62 252 VAL A N 1
ATOM 1925 C CA . VAL A 1 252 ? 0.371 -1.638 11.893 1.00 98.62 252 VAL A CA 1
ATOM 1926 C C . VAL A 1 252 ? -0.631 -2.498 11.144 1.00 98.62 252 VAL A C 1
ATOM 1928 O O . VAL A 1 252 ? -1.634 -2.924 11.715 1.00 98.62 252 VAL A O 1
ATOM 1931 N N . CYS A 1 253 ? -0.368 -2.740 9.863 1.00 98.69 253 CYS A N 1
ATOM 1932 C CA . CYS A 1 253 ? -1.214 -3.568 9.015 1.00 98.69 253 CYS A CA 1
ATOM 1933 C C . CYS A 1 253 ? -0.699 -5.004 8.986 1.00 98.69 253 CYS A C 1
ATOM 1935 O O . CYS A 1 253 ? 0.432 -5.239 8.572 1.00 98.69 253 CYS A O 1
ATOM 1937 N N . VAL A 1 254 ? -1.557 -5.948 9.367 1.00 98.69 254 VAL A N 1
ATOM 1938 C CA . VAL A 1 254 ? -1.363 -7.384 9.160 1.00 98.69 254 VAL A CA 1
ATOM 1939 C C . VAL A 1 254 ? -2.266 -7.816 8.015 1.00 98.69 254 VAL A C 1
ATOM 1941 O O . VAL A 1 254 ? -3.491 -7.699 8.107 1.00 98.69 254 VAL A O 1
ATOM 1944 N N . PHE A 1 255 ? -1.678 -8.293 6.927 1.00 96.81 255 PHE A N 1
ATOM 1945 C CA . PHE A 1 255 ? -2.398 -8.635 5.706 1.00 96.81 255 PHE A CA 1
ATOM 1946 C C . PHE A 1 255 ? -1.879 -9.929 5.086 1.00 96.81 255 PHE A C 1
ATOM 1948 O O . PHE A 1 255 ? -0.972 -10.572 5.609 1.00 96.81 255 PHE A O 1
ATOM 1955 N N . ALA A 1 256 ? -2.509 -10.322 3.981 1.00 93.19 256 ALA A N 1
ATOM 1956 C CA . ALA A 1 256 ? -2.186 -11.547 3.265 1.00 93.19 256 ALA A CA 1
ATOM 1957 C C . ALA A 1 256 ? -2.125 -12.771 4.213 1.00 93.19 256 ALA A C 1
ATOM 1959 O O . ALA A 1 256 ? -3.019 -12.918 5.060 1.00 93.19 256 ALA A O 1
ATOM 1960 N N . GLU A 1 257 ? -1.067 -13.585 4.126 1.00 92.25 257 GLU A N 1
ATOM 1961 C CA . GLU A 1 257 ? -0.759 -14.676 5.060 1.00 92.25 257 GLU A CA 1
ATOM 1962 C C . GLU A 1 257 ? 0.209 -14.213 6.165 1.00 92.25 257 GLU A C 1
ATOM 1964 O O . GLU A 1 257 ? 1.353 -14.657 6.242 1.00 92.25 257 GLU A O 1
ATOM 1969 N N . GLY A 1 258 ? -0.246 -13.288 7.018 1.00 94.00 258 GLY A N 1
ATOM 1970 C CA . GLY A 1 258 ? 0.519 -12.804 8.179 1.00 94.00 258 GLY A CA 1
ATOM 1971 C C . GLY A 1 258 ? 1.634 -11.801 7.860 1.00 94.00 258 GLY A C 1
ATOM 1972 O O . GLY A 1 258 ? 2.495 -11.557 8.701 1.00 94.00 258 GLY A O 1
ATOM 1973 N N . GLU A 1 259 ? 1.606 -11.207 6.669 1.00 95.38 259 GLU A N 1
ATOM 1974 C CA . GLU A 1 259 ? 2.533 -10.155 6.249 1.00 95.38 259 GLU A CA 1
ATOM 1975 C C . GLU A 1 259 ? 2.305 -8.880 7.070 1.00 95.38 259 GLU A C 1
ATOM 1977 O O . GLU A 1 259 ? 1.155 -8.495 7.308 1.00 95.38 259 GLU A O 1
ATOM 1982 N N . VAL A 1 260 ? 3.381 -8.217 7.504 1.00 98.00 260 VAL A N 1
ATOM 1983 C CA . VAL A 1 260 ? 3.289 -6.980 8.300 1.00 98.00 260 VAL A CA 1
ATOM 1984 C C . VAL A 1 260 ? 3.820 -5.797 7.518 1.00 98.00 260 VAL A C 1
ATOM 1986 O O . VAL A 1 260 ? 5.010 -5.717 7.263 1.00 98.00 260 VAL A O 1
ATOM 1989 N N . ASP A 1 261 ? 2.993 -4.810 7.216 1.00 97.69 261 ASP A N 1
ATOM 1990 C CA . ASP A 1 261 ? 3.486 -3.632 6.503 1.00 97.69 261 ASP A CA 1
ATOM 1991 C C . ASP A 1 261 ? 4.467 -2.822 7.381 1.00 97.69 261 ASP A C 1
ATOM 1993 O O . ASP A 1 261 ? 4.154 -2.449 8.520 1.00 97.69 261 ASP A O 1
ATOM 1997 N N . ARG A 1 262 ? 5.674 -2.551 6.866 1.00 98.38 262 ARG A N 1
ATOM 1998 C CA . ARG A 1 262 ? 6.680 -1.698 7.522 1.00 98.38 262 ARG A CA 1
ATOM 1999 C C . ARG A 1 262 ? 6.382 -0.225 7.317 1.00 98.38 262 ARG A C 1
ATOM 2001 O O . ARG A 1 262 ? 6.901 0.592 8.075 1.00 98.38 262 ARG A O 1
ATOM 2008 N N . CYS A 1 263 ? 5.577 0.140 6.326 1.00 98.44 263 CYS A N 1
ATOM 2009 C CA . CYS A 1 263 ? 5.092 1.504 6.179 1.00 98.44 263 CYS A CA 1
ATOM 2010 C C . CYS A 1 263 ? 3.730 1.681 6.882 1.00 98.44 263 CYS A C 1
ATOM 2012 O O . CYS A 1 263 ? 3.116 0.710 7.319 1.00 98.44 263 CYS A O 1
ATOM 2014 N N . PRO A 1 264 ? 3.208 2.914 7.000 1.00 98.31 264 PRO A N 1
ATOM 2015 C CA . PRO A 1 264 ? 1.888 3.166 7.597 1.00 98.31 264 PRO A CA 1
ATOM 2016 C C . PRO A 1 264 ? 0.685 2.641 6.788 1.00 98.31 264 PRO A C 1
ATOM 2018 O O . PRO A 1 264 ? -0.461 2.895 7.169 1.00 98.31 264 PRO A O 1
ATOM 2021 N N . THR A 1 265 ? 0.942 1.954 5.668 1.00 98.31 265 THR A N 1
ATOM 2022 C CA . THR A 1 265 ? -0.030 1.384 4.725 1.00 98.31 265 THR A CA 1
ATOM 2023 C C . THR A 1 265 ? -0.886 2.440 4.036 1.00 98.31 265 THR A C 1
ATOM 2025 O O . THR A 1 265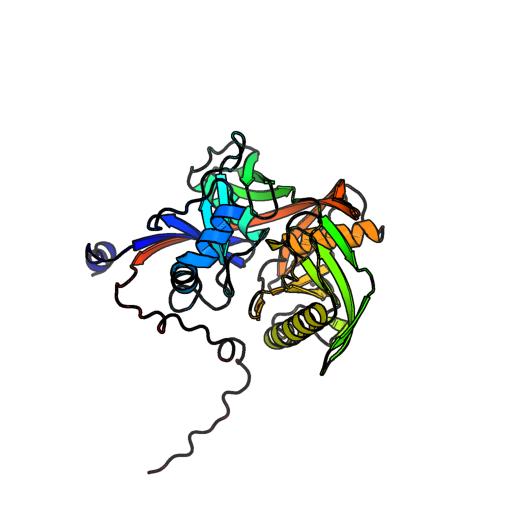 ? -1.913 2.857 4.555 1.00 98.31 265 THR A O 1
ATOM 2028 N N . GLY A 1 266 ? -0.524 2.880 2.826 1.00 98.31 266 GLY A N 1
ATOM 2029 C CA . GLY A 1 266 ? -1.205 4.017 2.176 1.00 98.31 266 GLY A CA 1
ATOM 2030 C C . GLY A 1 266 ? -2.704 3.805 1.886 1.00 98.31 266 GLY A C 1
ATOM 2031 O O . GLY A 1 266 ? -3.507 4.726 2.039 1.00 98.31 266 GLY A O 1
ATOM 2032 N N . THR A 1 267 ? -3.119 2.583 1.549 1.00 98.31 267 THR A N 1
ATOM 2033 C CA . THR A 1 267 ? -4.543 2.190 1.483 1.00 98.31 267 THR A CA 1
ATOM 2034 C C . THR A 1 267 ? -5.203 2.203 2.864 1.00 98.31 267 THR A C 1
ATOM 2036 O O . THR A 1 267 ? -6.340 2.645 3.018 1.00 98.31 267 THR A O 1
ATOM 2039 N N . GLY A 1 268 ? -4.464 1.786 3.890 1.00 98.56 268 GLY A N 1
ATOM 2040 C CA . GLY A 1 268 ? -4.855 1.852 5.291 1.00 98.56 268 GLY A CA 1
ATOM 2041 C C . GLY A 1 268 ? -5.073 3.284 5.778 1.00 98.56 268 GLY A C 1
ATOM 2042 O O . GLY A 1 268 ? -6.117 3.570 6.360 1.00 98.56 268 GLY A O 1
ATOM 2043 N N . VAL A 1 269 ? -4.150 4.201 5.471 1.00 98.81 269 VAL A N 1
ATOM 2044 C CA . VAL A 1 269 ? -4.285 5.648 5.713 1.00 98.81 269 VAL A CA 1
ATOM 2045 C C . VAL A 1 269 ? -5.499 6.203 4.967 1.00 98.81 269 VAL A C 1
ATOM 2047 O O . VAL A 1 269 ? -6.274 6.955 5.545 1.00 98.81 269 VAL A O 1
ATOM 2050 N N . SER A 1 270 ? -5.729 5.781 3.722 1.00 98.81 270 SER A N 1
ATOM 2051 C CA . SER A 1 270 ? -6.888 6.203 2.920 1.00 98.81 270 SER A CA 1
ATOM 2052 C C . SER A 1 270 ? -8.228 5.829 3.568 1.00 98.81 270 SER A C 1
ATOM 2054 O O . SER A 1 270 ? -9.094 6.688 3.737 1.00 98.81 270 SER A O 1
ATOM 2056 N N . GLY A 1 271 ? -8.390 4.574 4.004 1.00 98.62 271 GLY A N 1
ATOM 2057 C CA . GLY A 1 271 ? -9.587 4.159 4.746 1.00 98.62 271 GLY A CA 1
ATOM 2058 C C . GLY A 1 271 ? -9.678 4.814 6.131 1.00 98.62 271 GLY A C 1
ATOM 2059 O O . GLY A 1 271 ? -10.767 5.167 6.579 1.00 98.62 271 GLY A O 1
ATOM 2060 N N . ARG A 1 272 ? -8.538 5.087 6.781 1.00 98.50 272 ARG A N 1
ATOM 2061 C CA . ARG A 1 272 ? -8.489 5.784 8.073 1.00 98.50 272 ARG A CA 1
ATOM 2062 C C . ARG A 1 272 ? -8.957 7.235 7.967 1.00 98.50 272 ARG A C 1
ATOM 2064 O O . ARG A 1 272 ? -9.703 7.691 8.827 1.00 98.50 272 ARG A O 1
ATOM 2071 N N . LEU A 1 273 ? -8.586 7.933 6.894 1.00 98.81 273 LEU A N 1
ATOM 2072 C CA . LEU A 1 273 ? -9.096 9.269 6.572 1.00 98.81 273 LEU A CA 1
ATOM 2073 C C . LEU A 1 273 ? -10.614 9.251 6.355 1.00 98.81 273 LEU A C 1
ATOM 2075 O O . LEU A 1 273 ? -11.300 10.152 6.831 1.00 98.81 273 LEU A O 1
ATOM 2079 N N . ALA A 1 274 ? -11.150 8.219 5.692 1.00 98.81 274 ALA A N 1
ATOM 2080 C CA . ALA A 1 274 ? -12.595 8.063 5.521 1.00 98.81 274 ALA A CA 1
ATOM 2081 C C . ALA A 1 274 ? -13.320 7.885 6.868 1.00 98.81 274 ALA A C 1
ATOM 2083 O O . ALA A 1 274 ? -14.357 8.511 7.082 1.00 98.81 274 ALA A O 1
ATOM 2084 N N . ILE A 1 275 ? -12.753 7.098 7.794 1.00 98.81 275 ILE A N 1
ATOM 2085 C CA . ILE A 1 275 ? -13.282 6.935 9.160 1.00 98.81 275 ILE A CA 1
ATOM 2086 C C . ILE A 1 275 ? -13.260 8.268 9.914 1.00 98.81 275 ILE A C 1
ATOM 2088 O O . ILE A 1 275 ? -14.303 8.704 10.400 1.00 98.81 275 ILE A O 1
ATOM 2092 N N . HIS A 1 276 ? -12.107 8.943 9.972 1.00 98.69 276 HIS A N 1
ATOM 2093 C CA . HIS A 1 276 ? -11.973 10.229 10.667 1.00 98.69 276 HIS A CA 1
ATOM 2094 C C . HIS A 1 276 ? -12.934 11.286 10.107 1.00 98.69 276 HIS A C 1
ATOM 2096 O O . HIS A 1 276 ? -13.594 11.994 10.866 1.00 98.69 276 HIS A O 1
ATOM 2102 N N . HIS A 1 277 ? -13.074 11.361 8.781 1.00 98.75 277 HIS A N 1
ATOM 2103 C CA . HIS A 1 277 ? -14.007 12.283 8.140 1.00 98.75 277 HIS A CA 1
ATOM 2104 C C . HIS A 1 277 ? -15.469 11.937 8.461 1.00 98.75 277 HIS A C 1
ATOM 2106 O O . HIS A 1 277 ? -16.250 12.823 8.798 1.00 98.75 277 HIS A O 1
ATOM 2112 N N . ALA A 1 278 ? -15.850 10.655 8.413 1.00 98.56 278 ALA A N 1
ATOM 2113 C CA . ALA A 1 278 ? -17.202 10.213 8.762 1.00 98.56 278 ALA A CA 1
ATOM 2114 C C . ALA A 1 278 ? -17.553 10.474 10.240 1.00 98.56 278 ALA A C 1
ATOM 2116 O O . ALA A 1 278 ? -18.712 10.748 10.552 1.00 98.56 278 ALA A O 1
ATOM 2117 N N . ARG A 1 279 ? -16.560 10.440 11.140 1.00 98.44 279 ARG A N 1
ATOM 2118 C CA . ARG A 1 279 ? -16.708 10.820 12.556 1.00 98.44 279 ARG A CA 1
ATOM 2119 C C . ARG A 1 279 ? -16.675 12.339 12.794 1.00 98.44 279 ARG A C 1
ATOM 2121 O O . ARG A 1 279 ? -16.950 12.777 13.907 1.00 98.44 279 ARG A O 1
ATOM 2128 N N . GLY A 1 280 ? -16.364 13.148 11.777 1.00 98.25 280 GLY A N 1
ATOM 2129 C CA . GLY A 1 280 ? -16.199 14.601 11.908 1.00 98.25 280 GLY A CA 1
ATOM 2130 C C . GLY A 1 280 ? -14.933 15.018 12.667 1.00 98.25 280 GLY A C 1
ATOM 2131 O O . GLY A 1 280 ? -14.867 16.132 13.179 1.00 98.25 280 GLY A O 1
ATOM 2132 N N . GLU A 1 281 ? -13.945 14.126 12.761 1.00 98.19 281 GLU A N 1
ATOM 2133 C CA . GLU A 1 281 ? -12.680 14.342 13.477 1.00 98.19 281 GLU A CA 1
ATOM 2134 C C . GLU A 1 281 ? -11.661 15.120 12.630 1.00 98.19 281 GLU A C 1
ATOM 2136 O O . GLU A 1 281 ? -10.784 15.782 13.181 1.00 98.19 281 GLU A O 1
ATOM 2141 N N . ILE A 1 282 ? -11.800 15.073 11.299 1.00 98.19 282 ILE A N 1
ATOM 2142 C CA . ILE A 1 282 ? -11.034 15.880 10.338 1.00 98.19 282 ILE A CA 1
ATOM 2143 C C . ILE A 1 282 ? -11.960 16.449 9.257 1.00 98.19 282 ILE A C 1
ATOM 2145 O O . ILE A 1 282 ? -12.937 15.807 8.860 1.00 98.19 282 ILE A O 1
ATOM 2149 N N . GLY A 1 283 ? -11.632 17.637 8.752 1.00 98.12 283 GLY A N 1
ATOM 2150 C CA . GLY A 1 283 ? -12.267 18.252 7.589 1.00 98.12 283 GLY A CA 1
ATOM 2151 C C . GLY A 1 283 ? -11.502 18.026 6.279 1.00 98.12 283 GLY A C 1
ATOM 2152 O O . GLY A 1 283 ? -10.437 17.410 6.226 1.00 98.12 283 GLY A O 1
ATOM 2153 N N . ILE A 1 284 ? -12.050 18.565 5.186 1.00 98.50 284 ILE A N 1
ATOM 2154 C CA . ILE A 1 284 ? -11.358 18.624 3.891 1.00 98.50 284 ILE A CA 1
ATOM 2155 C C . ILE A 1 284 ? -10.137 19.545 4.016 1.00 98.50 284 ILE A C 1
ATOM 2157 O O . ILE A 1 284 ? -10.258 20.690 4.447 1.00 98.50 284 ILE A O 1
ATOM 2161 N N . GLY A 1 285 ? -8.974 19.061 3.585 1.00 98.06 285 GLY A N 1
ATOM 2162 C CA . GLY A 1 285 ? -7.704 19.787 3.603 1.00 98.06 285 GLY A CA 1
ATOM 2163 C C . GLY A 1 285 ? -6.870 19.592 4.873 1.00 98.06 285 GLY A C 1
ATOM 2164 O O . GLY A 1 285 ? -5.654 19.812 4.812 1.00 98.06 285 GLY A O 1
ATOM 2165 N N . ASP A 1 286 ? -7.475 19.123 5.969 1.00 98.06 286 ASP A N 1
ATOM 2166 C CA . ASP A 1 286 ? -6.767 18.819 7.213 1.00 98.06 286 ASP A CA 1
ATOM 2167 C C . ASP A 1 286 ? -5.780 17.672 6.992 1.00 98.06 286 ASP A C 1
ATOM 2169 O O . ASP A 1 286 ? -6.097 16.656 6.371 1.00 98.06 286 ASP A O 1
ATOM 2173 N N . THR A 1 287 ? -4.551 17.862 7.470 1.00 98.31 287 THR A N 1
ATOM 2174 C CA . THR A 1 287 ? -3.459 16.901 7.291 1.00 98.31 287 THR A CA 1
ATOM 2175 C C . THR A 1 287 ? -3.181 16.184 8.597 1.00 98.31 287 THR A C 1
ATOM 2177 O O . THR A 1 287 ? -2.951 16.831 9.617 1.00 98.31 287 THR A O 1
ATOM 2180 N N . ILE A 1 288 ? -3.136 14.858 8.543 1.00 98.25 288 ILE A N 1
ATOM 2181 C CA . ILE A 1 288 ? -2.685 14.008 9.643 1.00 98.25 288 ILE A CA 1
ATOM 2182 C C . ILE A 1 288 ? -1.435 13.241 9.220 1.00 98.25 288 ILE A C 1
ATOM 2184 O O . ILE A 1 288 ? -1.268 12.895 8.051 1.00 98.25 288 ILE A O 1
ATOM 2188 N N . THR A 1 289 ? -0.562 12.962 10.180 1.00 98.56 289 THR A N 1
ATOM 2189 C CA . THR A 1 289 ? 0.636 12.141 9.977 1.00 98.56 289 THR A CA 1
ATOM 2190 C C . THR A 1 289 ? 0.446 10.817 10.696 1.00 98.56 289 THR A C 1
ATOM 2192 O O . THR A 1 289 ? 0.108 10.812 11.878 1.00 98.56 289 THR A O 1
ATOM 2195 N N . ILE A 1 290 ? 0.662 9.705 10.000 1.00 98.56 290 ILE A N 1
ATOM 2196 C CA . ILE A 1 290 ? 0.518 8.357 10.552 1.00 98.56 290 ILE A CA 1
ATOM 2197 C C . ILE A 1 290 ? 1.881 7.672 10.559 1.00 98.56 290 ILE A C 1
ATOM 2199 O O . ILE A 1 290 ? 2.595 7.693 9.555 1.00 98.56 290 ILE A O 1
ATOM 2203 N N . GLU A 1 291 ? 2.226 7.066 11.691 1.00 98.31 291 GLU A N 1
ATOM 2204 C CA . GLU A 1 291 ? 3.467 6.315 11.888 1.00 98.31 291 GLU A CA 1
ATOM 2205 C C . GLU A 1 291 ? 3.282 4.821 11.640 1.00 98.31 291 GLU A C 1
ATOM 2207 O O . GLU A 1 291 ? 2.193 4.283 11.823 1.00 98.31 291 GLU A O 1
ATOM 2212 N N . SER A 1 292 ? 4.362 4.136 11.282 1.00 98.25 292 SER A N 1
ATOM 2213 C CA . SER A 1 292 ? 4.409 2.679 11.162 1.00 98.25 292 SER A CA 1
ATOM 2214 C C . SER A 1 292 ? 5.008 2.006 12.398 1.00 98.25 292 SER A C 1
ATOM 2216 O O . SER A 1 292 ? 5.476 2.665 13.332 1.00 98.25 292 SER A O 1
ATOM 2218 N N . ILE A 1 293 ? 5.087 0.673 12.364 1.00 97.75 293 ILE A N 1
ATOM 2219 C CA . ILE A 1 293 ? 5.785 -0.131 13.374 1.00 97.75 293 ILE A CA 1
ATOM 2220 C C . ILE A 1 293 ? 7.264 0.268 13.542 1.00 97.75 293 ILE A C 1
ATOM 2222 O O . ILE A 1 293 ? 7.774 0.256 14.665 1.00 97.75 293 ILE A O 1
ATOM 2226 N N . ILE A 1 294 ? 7.926 0.708 12.463 1.00 97.31 294 ILE A N 1
ATOM 2227 C CA . ILE A 1 294 ? 9.325 1.176 12.456 1.00 97.31 294 ILE A CA 1
ATOM 2228 C C . ILE A 1 294 ? 9.459 2.707 12.513 1.00 97.31 294 ILE A C 1
ATOM 2230 O O . ILE A 1 294 ? 10.539 3.236 12.254 1.00 97.31 294 ILE A O 1
ATOM 2234 N N . ARG A 1 295 ? 8.374 3.425 12.834 1.00 96.75 295 ARG A N 1
ATOM 2235 C CA . ARG A 1 295 ? 8.318 4.900 12.923 1.00 96.75 295 ARG A CA 1
ATOM 2236 C C . ARG A 1 295 ? 8.562 5.650 11.615 1.00 96.75 295 ARG A C 1
ATOM 2238 O O . ARG A 1 295 ? 8.791 6.859 11.627 1.00 96.75 295 ARG A O 1
ATOM 2245 N N . SER A 1 296 ? 8.466 4.966 10.481 1.00 97.81 296 SER A N 1
ATOM 2246 C CA . SER A 1 296 ? 8.352 5.642 9.190 1.00 97.81 296 SER A CA 1
ATOM 2247 C C . SER A 1 296 ? 6.972 6.290 9.052 1.00 97.81 296 SER A C 1
ATOM 2249 O O . SER A 1 296 ? 6.067 6.003 9.842 1.00 97.81 296 SER A O 1
ATOM 2251 N N . ARG A 1 297 ? 6.812 7.227 8.110 1.00 98.12 297 ARG A N 1
ATOM 2252 C CA . ARG A 1 297 ? 5.663 8.144 8.114 1.00 98.12 297 ARG A CA 1
ATOM 2253 C C . ARG A 1 297 ? 5.042 8.328 6.744 1.00 98.12 297 ARG A C 1
ATOM 2255 O O . ARG A 1 297 ? 5.739 8.474 5.747 1.00 98.12 297 ARG A O 1
ATOM 2262 N N . PHE A 1 298 ? 3.722 8.451 6.748 1.00 98.75 298 PHE A N 1
ATOM 2263 C CA . PHE A 1 298 ? 2.941 9.007 5.657 1.00 98.75 298 PHE A CA 1
ATOM 2264 C C . PHE A 1 298 ? 2.138 10.182 6.185 1.00 98.75 298 PHE A C 1
ATOM 2266 O O . PHE A 1 298 ? 1.666 10.162 7.327 1.00 98.75 298 PHE A O 1
ATOM 2273 N N . THR A 1 299 ? 1.948 11.191 5.343 1.00 98.75 299 THR A N 1
ATOM 2274 C CA . THR A 1 299 ? 0.910 12.193 5.581 1.00 98.75 299 THR A CA 1
ATOM 2275 C C . THR A 1 299 ? -0.333 11.820 4.788 1.00 98.75 299 THR A C 1
ATOM 2277 O O . THR A 1 299 ? -0.256 11.184 3.735 1.00 98.75 299 THR A O 1
ATOM 2280 N N . GLY A 1 300 ? -1.490 12.181 5.326 1.00 98.56 300 GLY A N 1
ATOM 2281 C CA . GLY A 1 300 ? -2.784 11.932 4.721 1.00 98.56 300 GLY A CA 1
ATOM 2282 C C . GLY A 1 300 ? -3.687 13.147 4.862 1.00 98.56 300 GLY A C 1
ATOM 2283 O O . GLY A 1 300 ? -3.678 13.806 5.902 1.00 98.56 300 GLY A O 1
ATOM 2284 N N . ARG A 1 301 ? -4.484 13.436 3.834 1.00 98.75 301 ARG A N 1
ATOM 2285 C CA . ARG A 1 301 ? -5.543 14.453 3.897 1.00 98.75 301 ARG A CA 1
ATOM 2286 C C . ARG A 1 301 ? -6.737 14.063 3.039 1.00 98.75 301 ARG A C 1
ATOM 2288 O O . ARG A 1 301 ? -6.590 13.379 2.027 1.00 98.75 301 ARG A O 1
ATOM 2295 N N . VAL A 1 302 ? -7.919 14.547 3.400 1.00 98.75 302 VAL A N 1
ATOM 2296 C CA . VAL A 1 302 ? -9.097 14.461 2.528 1.00 98.75 302 VAL A CA 1
ATOM 2297 C C . VAL A 1 302 ? -9.063 15.617 1.532 1.00 98.75 302 VAL A C 1
ATOM 2299 O O . VAL A 1 302 ? -9.027 16.775 1.940 1.00 98.75 302 VAL A O 1
ATOM 2302 N N . ILE A 1 303 ? -9.095 15.321 0.231 1.00 98.31 303 ILE A N 1
ATOM 2303 C CA . ILE A 1 303 ? -9.076 16.344 -0.830 1.00 98.31 303 ILE A CA 1
ATOM 2304 C C . ILE A 1 303 ? -10.486 16.788 -1.212 1.00 98.31 303 ILE A C 1
ATOM 2306 O O . ILE A 1 303 ? -10.720 17.959 -1.499 1.00 98.31 303 ILE A O 1
ATOM 2310 N N . GLN A 1 304 ? -11.434 15.854 -1.222 1.00 98.12 304 GLN A N 1
ATOM 2311 C CA . GLN A 1 304 ? -12.832 16.129 -1.541 1.00 98.12 304 GLN A CA 1
ATOM 2312 C C . GLN A 1 304 ? -13.739 15.028 -0.991 1.00 98.12 304 GLN A C 1
ATOM 2314 O O . GLN A 1 304 ? -13.327 13.871 -0.882 1.00 98.12 304 GLN A O 1
ATOM 2319 N N . ALA A 1 305 ? -14.985 15.391 -0.698 1.00 98.38 305 ALA A N 1
ATOM 2320 C CA . ALA A 1 305 ? -16.067 14.443 -0.468 1.00 98.38 305 ALA A CA 1
ATOM 2321 C C . ALA A 1 305 ? -16.702 14.031 -1.807 1.00 98.38 305 ALA A C 1
ATOM 2323 O O . ALA A 1 305 ? -16.778 14.824 -2.745 1.00 98.38 305 ALA A O 1
ATOM 2324 N N . THR A 1 306 ? -17.160 12.788 -1.897 1.00 98.38 306 THR A N 1
ATOM 2325 C CA . THR A 1 306 ? -17.800 12.209 -3.083 1.00 98.38 306 THR A CA 1
ATOM 2326 C C . THR A 1 306 ? -18.764 11.089 -2.672 1.00 98.38 306 THR A C 1
ATOM 2328 O O . THR A 1 306 ? -19.018 10.873 -1.488 1.00 98.38 306 THR A O 1
ATOM 2331 N N . ARG A 1 307 ? -19.316 10.361 -3.645 1.00 98.06 307 ARG A N 1
ATOM 2332 C CA . ARG A 1 307 ? -20.066 9.121 -3.416 1.00 98.06 307 ARG A CA 1
ATOM 2333 C C . ARG A 1 307 ? -19.460 7.972 -4.203 1.00 98.06 307 ARG A C 1
ATOM 2335 O O . ARG A 1 307 ? -18.953 8.169 -5.306 1.00 98.06 307 ARG A O 1
ATOM 2342 N N . PHE A 1 308 ? -19.560 6.768 -3.652 1.00 97.62 308 PHE A N 1
ATOM 2343 C CA . PHE A 1 308 ? -19.112 5.548 -4.313 1.00 97.62 308 PHE A CA 1
ATOM 2344 C C . PHE A 1 308 ? -20.142 4.436 -4.117 1.00 97.62 308 PHE A C 1
ATOM 2346 O O . PHE A 1 308 ? -20.249 3.819 -3.057 1.00 97.62 308 PHE A O 1
ATOM 2353 N N . GLY A 1 309 ? -20.971 4.236 -5.143 1.00 96.75 309 GLY A N 1
ATOM 2354 C CA . GLY A 1 309 ? -22.160 3.396 -5.034 1.00 96.75 309 GLY A CA 1
ATOM 2355 C C . GLY A 1 309 ? -23.111 3.952 -3.963 1.00 96.75 309 GLY A C 1
ATOM 2356 O O . GLY A 1 309 ? -23.469 5.131 -4.034 1.00 96.75 309 GLY A O 1
ATOM 2357 N N . PRO A 1 310 ? -23.530 3.146 -2.970 1.00 97.00 310 PRO A N 1
ATOM 2358 C CA . PRO A 1 310 ? -24.419 3.616 -1.912 1.00 97.00 310 PRO A CA 1
ATOM 2359 C C . PRO A 1 310 ? -23.709 4.469 -0.849 1.00 97.00 310 PRO A C 1
ATOM 2361 O O . PRO A 1 310 ? -24.392 5.171 -0.103 1.00 97.00 310 PRO A O 1
ATOM 2364 N N . TYR A 1 311 ? -22.375 4.445 -0.782 1.00 98.25 311 TYR A N 1
ATOM 2365 C CA . TYR A 1 311 ? -21.611 5.005 0.331 1.00 98.25 311 TYR A CA 1
ATOM 2366 C C . TYR A 1 311 ? -21.235 6.475 0.120 1.00 98.25 311 TYR A C 1
ATOM 2368 O O . TYR A 1 311 ? -20.908 6.895 -0.997 1.00 98.25 311 TYR A O 1
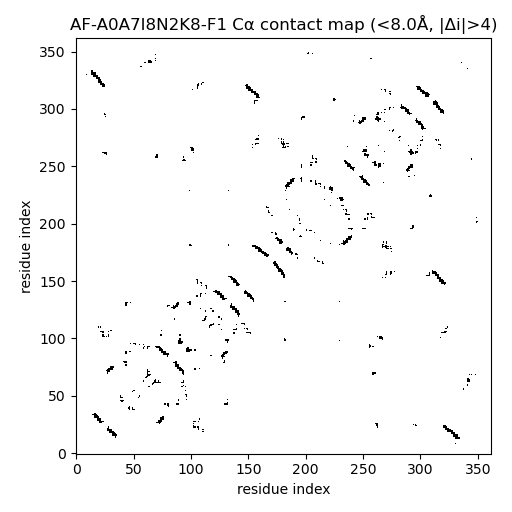ATOM 2376 N N . ASP A 1 312 ? -21.245 7.241 1.212 1.00 98.44 312 ASP A N 1
ATOM 2377 C CA . ASP A 1 312 ? -20.529 8.513 1.288 1.00 98.44 312 ASP A CA 1
ATOM 2378 C C . ASP A 1 312 ? -19.030 8.218 1.367 1.00 98.44 312 ASP A C 1
ATOM 2380 O O . ASP A 1 312 ? -18.586 7.355 2.128 1.00 98.44 312 ASP A O 1
ATOM 2384 N N . ALA A 1 313 ? -18.256 8.901 0.532 1.00 98.75 313 ALA A N 1
ATOM 2385 C CA . ALA A 1 313 ? -16.853 8.598 0.316 1.00 98.75 313 ALA A CA 1
ATOM 2386 C C . ALA A 1 313 ? -16.010 9.874 0.297 1.00 98.75 313 ALA A C 1
ATOM 2388 O O . ALA A 1 313 ? -16.509 10.991 0.150 1.00 98.75 313 ALA A O 1
ATOM 2389 N N . VAL A 1 314 ? -14.702 9.698 0.394 1.00 98.75 314 VAL A N 1
ATOM 2390 C CA . VAL A 1 314 ? -13.708 10.756 0.236 1.00 98.75 314 VAL A CA 1
ATOM 2391 C C . VAL A 1 314 ? -12.698 10.369 -0.833 1.00 98.75 314 VAL A C 1
ATOM 2393 O O . VAL A 1 314 ? -12.476 9.186 -1.082 1.00 98.75 314 VAL A O 1
ATOM 2396 N N . ILE A 1 315 ? -12.063 11.359 -1.454 1.00 98.62 315 ILE A N 1
ATOM 2397 C CA . ILE A 1 315 ? -10.821 11.159 -2.205 1.00 98.62 315 ILE A CA 1
ATOM 2398 C C . ILE A 1 315 ? -9.666 11.522 -1.271 1.00 98.62 315 ILE A C 1
ATOM 2400 O O . ILE A 1 315 ? -9.481 12.712 -0.982 1.00 98.62 315 ILE A O 1
ATOM 2404 N N . PRO A 1 316 ? -8.920 10.534 -0.755 1.00 98.56 316 PRO A N 1
ATOM 2405 C CA . PRO A 1 316 ? -7.769 10.802 0.081 1.00 98.56 316 PRO A CA 1
ATOM 2406 C C . PRO A 1 316 ? -6.526 11.059 -0.769 1.00 98.56 316 PRO A C 1
ATOM 2408 O O . PRO A 1 316 ? -6.315 10.444 -1.816 1.00 98.56 316 PRO A O 1
ATOM 2411 N N . GLU A 1 317 ? -5.684 11.953 -0.271 1.00 98.81 317 GLU A N 1
ATOM 2412 C CA . GLU A 1 317 ? -4.297 12.094 -0.687 1.00 98.81 317 GLU A CA 1
ATOM 2413 C C . GLU A 1 317 ? -3.400 11.466 0.372 1.00 98.81 317 GLU A C 1
ATOM 2415 O O . GLU A 1 317 ? -3.598 11.712 1.564 1.00 98.81 317 GLU A O 1
ATOM 2420 N N . VAL A 1 318 ? -2.425 10.673 -0.065 1.00 98.88 318 VAL A N 1
ATOM 2421 C CA . VAL A 1 318 ? -1.390 10.097 0.801 1.00 98.88 318 VAL A CA 1
ATOM 2422 C C . VAL A 1 318 ? -0.024 10.422 0.220 1.00 98.88 318 VAL A C 1
ATOM 2424 O O . VAL A 1 318 ? 0.183 10.230 -0.978 1.00 98.88 318 VAL A O 1
ATOM 2427 N N . GLU A 1 319 ? 0.900 10.894 1.057 1.00 98.88 319 GLU A N 1
ATOM 2428 C CA . GLU A 1 319 ? 2.266 11.261 0.669 1.00 98.88 319 GLU A CA 1
ATOM 2429 C C . GLU A 1 319 ? 3.316 10.502 1.488 1.00 98.88 319 GLU A C 1
ATOM 2431 O O . GLU A 1 319 ? 3.190 10.354 2.704 1.00 98.88 319 GLU A O 1
ATOM 2436 N N . GLY A 1 320 ? 4.375 10.058 0.809 1.00 98.62 320 GLY A N 1
ATOM 2437 C CA . GLY A 1 320 ? 5.539 9.405 1.407 1.00 98.62 320 GLY A CA 1
ATOM 2438 C C . GLY A 1 320 ? 6.740 9.389 0.467 1.00 98.62 320 GLY A C 1
ATOM 2439 O O . GLY A 1 320 ? 6.703 9.989 -0.612 1.00 98.62 320 GLY A O 1
ATOM 2440 N N . SER A 1 321 ? 7.813 8.702 0.858 1.00 98.38 321 SER A N 1
ATOM 2441 C CA . SER A 1 321 ? 9.036 8.615 0.056 1.00 98.38 321 SER A CA 1
ATOM 2442 C C . SER A 1 321 ? 9.478 7.177 -0.212 1.00 98.38 321 SER A C 1
ATOM 2444 O O . SER A 1 321 ? 9.271 6.268 0.595 1.00 98.38 321 SER A O 1
ATOM 2446 N N . ALA A 1 322 ? 10.112 6.975 -1.368 1.00 98.62 322 ALA A N 1
ATOM 2447 C CA . ALA A 1 322 ? 10.724 5.709 -1.741 1.00 98.62 322 ALA A CA 1
ATOM 2448 C C . ALA A 1 322 ? 12.169 5.885 -2.202 1.00 98.62 322 ALA A C 1
ATOM 2450 O O . ALA A 1 322 ? 12.587 6.969 -2.627 1.00 98.62 322 ALA A O 1
ATOM 2451 N N . ARG A 1 323 ? 12.944 4.801 -2.117 1.00 98.25 323 ARG A N 1
ATOM 2452 C CA . ARG A 1 323 ? 14.338 4.738 -2.573 1.00 98.25 323 ARG A CA 1
ATOM 2453 C C . ARG A 1 323 ? 14.585 3.435 -3.317 1.00 98.25 323 ARG A C 1
ATOM 2455 O O . ARG A 1 323 ? 14.236 2.368 -2.817 1.00 98.25 323 ARG A O 1
ATOM 2462 N N . ILE A 1 324 ? 15.224 3.523 -4.482 1.00 98.44 324 ILE A N 1
ATOM 2463 C CA . ILE A 1 324 ? 15.716 2.352 -5.217 1.00 98.44 324 ILE A CA 1
ATOM 2464 C C . ILE A 1 324 ? 16.839 1.700 -4.403 1.00 98.44 324 ILE A C 1
ATOM 2466 O O . ILE A 1 324 ? 17.796 2.366 -4.007 1.00 98.44 324 ILE A O 1
ATOM 2470 N N . THR A 1 325 ? 16.729 0.396 -4.169 1.00 98.31 325 THR A N 1
ATOM 2471 C CA . THR A 1 325 ? 17.677 -0.396 -3.374 1.00 98.31 325 THR A CA 1
ATOM 2472 C C . THR A 1 325 ? 18.552 -1.295 -4.238 1.00 98.31 325 THR A C 1
ATOM 2474 O O . THR A 1 325 ? 19.676 -1.615 -3.845 1.00 98.31 325 THR A O 1
ATOM 2477 N N . GLY A 1 326 ? 18.095 -1.674 -5.434 1.00 97.44 326 GLY A N 1
ATOM 2478 C CA . GLY A 1 326 ? 18.871 -2.565 -6.284 1.00 97.44 326 GLY A CA 1
ATOM 2479 C C . GLY A 1 326 ? 18.295 -2.797 -7.672 1.00 97.44 326 GLY A C 1
ATOM 2480 O O . GLY A 1 326 ? 17.144 -2.493 -7.974 1.00 97.44 326 GLY A O 1
ATOM 2481 N N . ARG A 1 327 ? 19.137 -3.370 -8.533 1.00 96.62 327 ARG A N 1
ATOM 2482 C CA . ARG A 1 327 ? 18.747 -3.931 -9.827 1.00 96.62 327 ARG A CA 1
ATOM 2483 C C . ARG A 1 327 ? 19.211 -5.376 -9.873 1.00 96.62 327 ARG A C 1
ATOM 2485 O O . ARG A 1 327 ? 20.397 -5.646 -9.678 1.00 96.62 327 ARG A O 1
ATOM 2492 N N . HIS A 1 328 ? 18.293 -6.282 -10.181 1.00 94.25 328 HIS A N 1
ATOM 2493 C CA . HIS A 1 328 ? 18.543 -7.716 -10.110 1.00 94.25 328 HIS A CA 1
ATOM 2494 C C . HIS A 1 328 ? 18.301 -8.382 -11.464 1.00 94.25 328 HIS A C 1
ATOM 2496 O O . HIS A 1 328 ? 17.388 -8.024 -12.208 1.00 94.25 328 HIS A O 1
ATOM 2502 N N . GLY A 1 329 ? 19.140 -9.366 -11.782 1.00 91.44 329 GLY A N 1
ATOM 2503 C CA . GLY A 1 329 ? 18.845 -10.399 -12.767 1.00 91.44 329 GLY A CA 1
ATOM 2504 C C . GLY A 1 329 ? 18.665 -11.705 -12.010 1.00 91.44 329 GLY A C 1
ATOM 2505 O O . GLY A 1 329 ? 19.620 -12.196 -11.414 1.00 91.44 329 GLY A O 1
ATOM 2506 N N . LEU A 1 330 ? 17.443 -12.225 -11.993 1.00 84.25 330 LEU A N 1
ATOM 2507 C CA . LEU A 1 330 ? 17.040 -13.418 -11.261 1.00 84.25 330 LEU A CA 1
ATOM 2508 C C . LEU A 1 330 ? 16.944 -14.590 -12.246 1.00 84.25 330 LEU A C 1
ATOM 2510 O O . LEU A 1 330 ? 15.909 -14.764 -12.896 1.00 84.25 330 LEU A O 1
ATOM 2514 N N . PRO A 1 331 ? 18.014 -15.387 -12.405 1.00 78.88 331 PRO A N 1
ATOM 2515 C CA . PRO A 1 331 ? 17.937 -16.609 -13.183 1.00 78.88 331 PRO A CA 1
ATOM 2516 C C . PRO A 1 331 ? 16.924 -17.579 -12.561 1.00 78.88 331 PRO A C 1
ATOM 2518 O O . PRO A 1 331 ? 17.028 -17.993 -11.400 1.00 78.88 331 PRO A O 1
ATOM 2521 N N . SER A 1 332 ? 15.935 -17.950 -13.360 1.00 65.50 332 SER A N 1
ATOM 2522 C CA . SER A 1 332 ? 15.043 -19.070 -13.126 1.00 65.50 332 SER A CA 1
ATOM 2523 C C . SER A 1 332 ? 15.729 -20.331 -13.642 1.00 65.50 332 SER A C 1
ATOM 2525 O O . SER A 1 332 ? 15.925 -20.536 -14.843 1.00 65.50 332 SER A O 1
ATOM 2527 N N . ILE A 1 333 ? 16.160 -21.161 -12.697 1.00 53.69 333 ILE A N 1
ATOM 2528 C CA . ILE A 1 333 ? 16.664 -22.498 -12.974 1.00 53.69 333 ILE A CA 1
ATOM 2529 C C . ILE A 1 333 ? 15.464 -23.310 -13.467 1.00 53.69 333 ILE A C 1
ATOM 2531 O O . ILE A 1 333 ? 14.460 -23.389 -12.762 1.00 53.69 333 ILE A O 1
ATOM 2535 N N . ARG A 1 334 ? 15.582 -23.974 -14.624 1.00 44.44 334 ARG A N 1
ATOM 2536 C CA . ARG A 1 334 ? 14.602 -24.939 -15.186 1.00 44.44 334 ARG A CA 1
ATOM 2537 C C . ARG A 1 334 ? 14.217 -26.105 -14.238 1.00 44.44 334 ARG A C 1
ATOM 2539 O O . ARG A 1 334 ? 13.553 -27.044 -14.654 1.00 44.44 334 ARG A O 1
ATOM 2546 N N . THR A 1 335 ? 14.684 -26.084 -12.994 1.00 38.78 335 THR A N 1
ATOM 2547 C CA . THR A 1 335 ? 14.695 -27.155 -11.990 1.00 38.78 335 THR A CA 1
ATOM 2548 C C . THR A 1 335 ? 14.603 -26.609 -10.558 1.00 38.78 335 THR A C 1
ATOM 2550 O O . THR A 1 335 ? 15.155 -27.192 -9.633 1.00 38.78 335 THR A O 1
ATOM 2553 N N . ILE A 1 336 ? 13.879 -25.512 -10.336 1.00 44.12 336 ILE A N 1
ATOM 2554 C CA . ILE A 1 336 ? 13.164 -25.385 -9.063 1.00 44.12 336 ILE A CA 1
ATOM 2555 C C . ILE A 1 336 ? 11.855 -26.143 -9.289 1.00 44.12 336 ILE A C 1
ATOM 2557 O O . ILE A 1 336 ? 10.956 -25.576 -9.908 1.00 44.12 336 ILE A O 1
ATOM 2561 N N . PRO A 1 337 ? 11.730 -27.435 -8.906 1.00 42.59 337 PRO A N 1
ATOM 2562 C CA . PRO A 1 337 ? 10.403 -28.022 -8.779 1.00 42.59 337 PRO A CA 1
ATOM 2563 C C . PRO A 1 337 ? 9.558 -27.055 -7.947 1.00 42.59 337 PRO A C 1
ATOM 2565 O O . PRO A 1 337 ? 10.089 -26.445 -7.013 1.00 42.59 337 PRO A O 1
ATOM 2568 N N . SER A 1 338 ? 8.273 -26.916 -8.270 1.00 44.19 338 SER A N 1
ATOM 2569 C CA . SER A 1 338 ? 7.286 -26.089 -7.549 1.00 44.19 338 SER A CA 1
ATOM 2570 C C . SER A 1 338 ? 7.382 -26.197 -6.014 1.00 44.19 338 SER A C 1
ATOM 2572 O O . SER A 1 338 ? 6.985 -25.294 -5.294 1.00 44.19 338 SER A O 1
ATOM 2574 N N . ASN A 1 339 ? 8.003 -27.267 -5.513 1.00 43.16 339 ASN A N 1
ATOM 2575 C CA . ASN A 1 339 ? 8.293 -27.556 -4.112 1.00 43.16 339 ASN A CA 1
ATOM 2576 C C . ASN A 1 339 ? 9.572 -26.903 -3.524 1.00 43.16 339 ASN A C 1
ATOM 2578 O O . ASN A 1 339 ? 9.941 -27.256 -2.408 1.00 43.16 339 ASN A O 1
ATOM 2582 N N . THR A 1 340 ? 10.297 -26.025 -4.233 1.00 45.06 340 THR A N 1
ATOM 2583 C CA . THR A 1 340 ? 11.519 -25.369 -3.684 1.00 45.06 340 THR A CA 1
ATOM 2584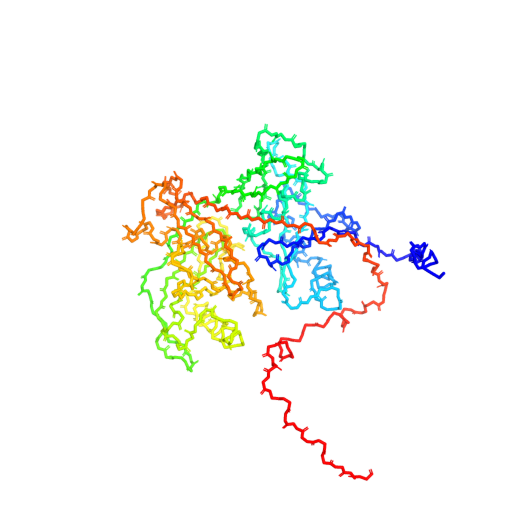 C C . THR A 1 340 ? 11.329 -23.896 -3.326 1.00 45.06 340 THR A C 1
ATOM 2586 O O . THR A 1 340 ? 12.198 -23.327 -2.670 1.00 45.06 340 THR A O 1
ATOM 2589 N N . ALA A 1 341 ? 10.213 -23.283 -3.731 1.00 51.12 341 ALA A N 1
ATOM 2590 C CA . ALA A 1 341 ? 9.741 -22.066 -3.088 1.00 51.12 341 ALA A CA 1
ATOM 2591 C C . ALA A 1 341 ? 9.048 -22.508 -1.796 1.00 51.12 341 ALA A C 1
ATOM 2593 O O . ALA A 1 341 ? 8.048 -23.223 -1.836 1.00 51.12 341 ALA A O 1
ATOM 2594 N N . LEU A 1 342 ? 9.636 -22.165 -0.655 1.00 52.12 342 LEU A N 1
ATOM 2595 C CA . LEU A 1 342 ? 9.129 -22.582 0.646 1.00 52.12 342 LEU A CA 1
ATOM 2596 C C . LEU A 1 342 ? 8.472 -21.379 1.311 1.00 52.12 342 LEU A C 1
ATOM 2598 O O . LEU A 1 342 ? 9.128 -20.383 1.607 1.00 52.12 342 LEU A O 1
ATOM 2602 N N . PHE A 1 343 ? 7.169 -21.483 1.543 1.00 49.31 343 PHE A N 1
ATOM 2603 C CA . PHE A 1 343 ? 6.459 -20.596 2.449 1.00 49.31 343 PHE A CA 1
ATOM 2604 C C . PHE A 1 343 ? 6.279 -21.330 3.771 1.00 49.31 343 PHE A C 1
ATOM 2606 O O . PHE A 1 343 ? 5.481 -22.259 3.877 1.00 49.31 343 PHE A O 1
ATOM 2613 N N . PHE A 1 344 ? 7.058 -20.949 4.777 1.00 55.34 344 PHE A N 1
ATOM 2614 C CA . PHE A 1 344 ? 6.914 -21.503 6.115 1.00 55.34 344 PHE A CA 1
ATOM 2615 C C . PHE A 1 344 ? 6.179 -20.497 7.001 1.00 55.34 344 PHE A C 1
ATOM 2617 O O . PHE A 1 344 ? 6.816 -19.781 7.747 1.00 55.34 344 PHE A O 1
ATOM 2624 N N . ALA A 1 345 ? 4.849 -20.428 6.994 1.00 47.16 345 ALA A N 1
ATOM 2625 C CA . ALA A 1 345 ? 4.150 -19.488 7.889 1.00 47.16 345 ALA A CA 1
ATOM 2626 C C . ALA A 1 345 ? 4.602 -19.613 9.372 1.00 47.16 345 ALA A C 1
ATOM 2628 O O . ALA A 1 345 ? 4.711 -18.623 10.091 1.00 47.16 345 ALA A O 1
ATOM 2629 N N . GLU A 1 346 ? 4.949 -20.832 9.812 1.00 39.44 346 GLU A N 1
ATOM 2630 C CA . GLU A 1 346 ? 5.309 -21.143 11.202 1.00 39.44 346 GLU A CA 1
ATOM 2631 C C . GLU A 1 346 ? 6.758 -20.803 11.607 1.00 39.44 346 GLU A C 1
ATOM 2633 O O . GLU A 1 346 ? 6.991 -20.499 12.776 1.00 39.44 346 GLU A O 1
ATOM 2638 N N . THR A 1 347 ? 7.751 -20.824 10.705 1.00 44.31 347 THR A N 1
ATOM 2639 C CA . THR A 1 347 ? 9.160 -20.583 11.106 1.00 44.31 347 THR A CA 1
ATOM 2640 C C . THR A 1 347 ? 9.548 -19.107 11.135 1.00 44.31 347 THR A C 1
ATOM 2642 O O . THR A 1 347 ? 10.593 -18.770 11.683 1.00 44.31 347 THR A O 1
ATOM 2645 N N . TRP A 1 348 ? 8.729 -18.222 10.563 1.00 47.25 348 TRP A N 1
ATOM 2646 C CA . TRP A 1 348 ? 9.081 -16.812 10.354 1.00 47.25 348 TRP A CA 1
ATOM 2647 C C . TRP A 1 348 ? 8.654 -15.895 11.495 1.00 47.25 348 TRP A C 1
ATOM 2649 O O . TRP A 1 348 ? 9.372 -14.958 11.829 1.00 47.25 348 TRP A O 1
ATOM 2659 N N . HIS A 1 349 ? 7.532 -16.198 12.148 1.00 46.41 349 HIS A N 1
ATOM 2660 C CA . HIS A 1 349 ? 7.061 -15.451 13.321 1.00 46.41 349 HIS A CA 1
ATOM 2661 C C . HIS A 1 349 ? 7.491 -16.091 14.651 1.00 46.41 349 HIS A C 1
ATOM 2663 O O . HIS A 1 349 ? 7.243 -15.534 15.724 1.00 46.41 349 HIS A O 1
ATOM 2669 N N . ALA A 1 350 ? 8.175 -17.239 14.597 1.00 37.38 350 ALA A N 1
ATOM 2670 C CA . ALA A 1 350 ? 8.675 -17.968 15.755 1.00 37.38 350 ALA A CA 1
ATOM 2671 C C . ALA A 1 350 ? 10.128 -17.599 16.108 1.00 37.38 350 ALA A C 1
ATOM 2673 O O . ALA A 1 350 ? 11.012 -18.452 16.130 1.00 37.38 350 ALA A O 1
ATOM 2674 N N . THR A 1 351 ? 10.386 -16.352 16.503 1.00 37.16 351 THR A N 1
ATOM 2675 C CA . THR A 1 351 ? 11.542 -16.045 17.367 1.00 37.16 351 THR A CA 1
ATOM 2676 C C . THR A 1 351 ? 11.057 -15.863 18.796 1.00 37.16 351 THR A C 1
ATOM 2678 O O . THR A 1 351 ? 10.874 -14.752 19.278 1.00 37.16 351 THR A O 1
ATOM 2681 N N . GLY A 1 352 ? 10.817 -16.991 19.469 1.00 38.09 352 GLY A N 1
ATOM 2682 C CA . GLY A 1 352 ? 10.392 -16.993 20.870 1.00 38.09 352 GLY A CA 1
ATOM 2683 C C . GLY A 1 352 ? 10.684 -18.262 21.667 1.00 38.09 352 GLY A C 1
ATOM 2684 O O . GLY A 1 352 ? 10.694 -18.186 22.891 1.00 38.09 352 GLY A O 1
ATOM 2685 N N . ARG A 1 353 ? 10.949 -19.423 21.042 1.00 34.16 353 ARG A N 1
ATOM 2686 C CA . ARG A 1 353 ? 11.315 -20.661 21.763 1.00 34.16 353 ARG A CA 1
ATOM 2687 C C . ARG A 1 353 ? 12.177 -21.604 20.918 1.00 34.16 353 ARG A C 1
ATOM 2689 O O . ARG A 1 353 ? 11.694 -22.614 20.425 1.00 34.16 353 ARG A O 1
ATOM 2696 N N . LEU A 1 354 ? 13.481 -21.346 20.845 1.00 29.45 354 LEU A N 1
ATOM 2697 C CA . LEU A 1 354 ? 14.450 -22.437 20.699 1.00 29.45 354 LEU A CA 1
ATOM 2698 C C . LEU A 1 354 ? 14.863 -22.873 22.102 1.00 29.45 354 LEU A C 1
ATOM 2700 O O . LEU A 1 354 ? 15.877 -22.442 22.638 1.00 29.45 354 LEU A O 1
ATOM 2704 N N . ASN A 1 355 ? 14.018 -23.695 22.719 1.00 31.86 355 ASN A N 1
ATOM 2705 C CA . ASN A 1 355 ? 14.368 -24.422 23.931 1.00 31.86 355 ASN A CA 1
ATOM 2706 C C . ASN A 1 355 ? 13.941 -25.883 23.766 1.00 31.86 355 ASN A C 1
ATOM 2708 O O . ASN A 1 355 ? 13.063 -26.387 24.460 1.00 31.86 355 ASN A O 1
ATOM 2712 N N . HIS A 1 356 ? 14.567 -26.564 22.809 1.00 34.16 356 HIS A N 1
ATOM 2713 C CA . HIS A 1 356 ? 14.667 -28.014 22.852 1.00 34.16 356 HIS A CA 1
ATOM 2714 C C . HIS A 1 356 ? 16.137 -28.391 22.893 1.00 34.16 356 HIS A C 1
ATOM 2716 O O . HIS A 1 356 ? 16.896 -28.194 21.948 1.00 34.16 356 HIS A O 1
ATOM 2722 N N . GLY A 1 357 ? 16.522 -28.850 24.082 1.00 28.97 357 GLY A N 1
ATOM 2723 C CA . GLY A 1 357 ? 17.850 -29.317 24.388 1.00 28.97 357 GLY A CA 1
ATOM 2724 C C . GLY A 1 357 ? 18.210 -30.508 23.519 1.00 28.97 357 GLY A C 1
ATOM 2725 O O . GLY A 1 357 ? 17.523 -31.527 23.512 1.00 28.97 357 GLY A O 1
ATOM 2726 N N . TYR A 1 358 ? 19.355 -30.388 22.862 1.00 27.95 358 TYR A N 1
ATOM 2727 C CA . TYR A 1 358 ? 20.194 -31.538 22.596 1.00 27.95 358 TYR A CA 1
ATOM 2728 C C . TYR A 1 358 ? 20.668 -32.078 23.953 1.00 27.95 358 TYR A C 1
ATOM 2730 O O . TYR A 1 358 ? 21.625 -31.581 24.543 1.00 27.95 358 TYR A O 1
ATOM 2738 N N . THR A 1 359 ? 19.944 -33.066 24.475 1.00 31.50 359 THR A N 1
ATOM 2739 C CA . THR A 1 359 ? 20.522 -34.038 25.407 1.00 31.50 359 THR A CA 1
ATOM 2740 C C . THR A 1 359 ? 21.136 -35.139 24.550 1.00 31.50 359 THR A C 1
ATOM 2742 O O . THR A 1 359 ? 20.540 -35.565 23.563 1.00 31.50 359 THR A O 1
ATOM 2745 N N . GLY A 1 360 ? 22.396 -35.458 24.832 1.00 29.59 360 GLY A N 1
ATOM 2746 C CA . GLY A 1 360 ? 23.223 -36.323 24.001 1.00 29.59 360 GLY A CA 1
ATOM 2747 C C . GLY A 1 360 ? 23.008 -37.823 24.202 1.00 29.59 360 GLY A C 1
ATOM 2748 O O . GLY A 1 360 ? 22.168 -38.242 24.992 1.00 29.59 360 GLY A O 1
ATOM 2749 N N . GLU A 1 361 ? 23.895 -38.555 23.515 1.00 33.53 361 GLU A N 1
ATOM 2750 C CA . GLU A 1 361 ? 24.191 -40.002 23.568 1.00 33.53 361 GLU A CA 1
ATOM 2751 C C . GLU A 1 361 ? 23.146 -40.901 22.868 1.00 33.53 361 GLU A C 1
ATOM 2753 O O . GLU A 1 361 ? 21.953 -40.775 23.108 1.00 33.53 361 GLU A O 1
ATOM 2758 N N . GLN A 1 362 ? 23.493 -41.812 21.945 1.00 34.12 362 GLN A N 1
ATOM 2759 C CA . GLN A 1 362 ? 24.734 -42.563 21.667 1.00 34.12 362 GLN A CA 1
ATOM 2760 C C . GLN A 1 362 ? 25.066 -42.632 20.171 1.00 34.12 362 GLN A C 1
ATOM 2762 O O . GLN A 1 362 ? 24.119 -42.584 19.352 1.00 34.12 362 GLN A O 1
#

Foldseek 3Di:
DVVCVVPDDDPPPWQKWKWFWKFFLRQIETETDDRDDDQDDLAQQSSQVRCQVPPVLVQLLCAFPPNHHQRHKYKYWAAHNDPPALTEIWIGHNFGIDFDFPRNLFAVVQCCDLVVVDPDDPQWDWGWYQTNLGIKIKIFGDDPSGGPKIKIWFDWKAWPAAQDWFQFVPQGIFTWTWMWLSAIETEGAQVSSPHALAPVCLLVCLVVWVSVQVRVQVVDWQDDQPDRVRTGHFTYWYWHAAPDPQAPTEIWTQGRLSHIGQASTNSVLRNVQNVCVVVVVDDAPDKHWYAHNNRRIKIKGFPDWDDRRPGTTTGMMIMTHMDGDDMDIGTDDPPPDSVNSDDDSPPPSPPPDPPDDPPDDD

pLDDT: mean 91.23, std 15.88, range [27.95, 98.94]

Secondary structure (DSSP, 8-state):
-HHHHHT----TTSEEEEEEEEEETTEEEEEEEE-PPP---SSHHHHHHHHHHH-HHHHHHHHSBTTS-TT--EEEEE--SSTT-SEEEEEE-SSSB-S--HHHHHHHHHHHHHTTSS---SSEEEEEEEETTEEEEEEEEEETTEEEEEEEEPSPEEEEEEEEEEEETTTEEEEEEEEESSSEEEEEEGGGGT--SSGGGHHHHHHHHHHHHHHHHHH-----SS-GGG-SEEEEEEEE--SSTT-SEEEEEEETTTEE-SS--HHHHHHHHHHHHHTTSS-BT-EEEEE-TTS-EEEEEEEEEEEETTEEEEEEEEEE-EEEEEEEEEEE-TT--GGGSB--HHHHS--S----------

Mean predicted aligned error: 5.91 Å

Sequence (362 aa):
MHDKLRSWKPPSDWQTITTIDAHTEGEPFRVITGGLPEIPGNSVLERRRYVREHLDDLRTALMWEPRGHADMYGGIVTPPDSPDADFGILFMHNEGYSTMCGHGIIGIATIAVETGMVPAAAPVTTIRIDAPAGRITAHARVAGGRVESVFFHNVPSFVLAMDDTIEVPGLGTVRYDIAFGGAFYAYVQAADVGLTTGPDDFSALVEKGMAIKRAIMDSRPIPHPFEEDLSFLYGTIFIGPPEHPDAHSSNVCVFAEGEVDRCPTGTGVSGRLAIHHARGEIGIGDTITIESIIRSRFTGRVIQATRFGPYDAVIPEVEGSARITGRHGLPSIRTIPSNTALFFAETWHATGRLNHGYTGEQ